Protein AF-0000000068339620 (afdb_homodimer)

Foldseek 3Di:
DFQFPVRADAFQAEEDDPPQPDLQSRQQVSLCQQQVDDDPLPRDDPVQWQDWDQDPVALWIKTKGKDKDWVVVVVVSQVSNCVHNCDVPTTPHDDDQFPDADPVRCPGNNVVLPGGHDDCRSVSVVSVVCVVVVVQVVPPCRVVVCVGMDMHIHMYIYNPPPPDDDDDPPPD/DFQFPVRADAFQAEEDDPPQPDLQSRQQVSLCQQQVDDDPLPRDDPVQWQDWDQDPVALWIKTKGKDWDFPVVLVVSQVSNCVHNCDVPGTPHDDDQFPDADPVRCPGNNVVLPGGHPDCRSVSVVSVVVVVVVVCVVPPPRVVVPVGIDMHIHIHTYGPPPPPDDDDPPPD

Nearest PDB structures (foldseek):
  5vy2-assembly1_B  TM=9.639E-01  e=1.580E-10  Homo sapiens
  3cou-assembly1_A  TM=9.623E-01  e=2.658E-10  Homo sapiens
  5w6z-assembly1_A  TM=9.323E-01  e=1.686E-10  Homo sapiens
  6b09-assembly1_A  TM=9.486E-01  e=8.028E-10  Homo sapiens
  3mgm-assembly1_B  TM=9.203E-01  e=6.190E-10  Homo sapiens

Secondary structure (DSSP, 8-state):
-EEETTSSEE-S--PPPTT-SSHHHHHHHHHHHHH----GGG---GGGEEEEEE-SSSSEEEEEEEEEEEHHHHHHHHHHHTTSTTBTTTEEEEEPPP-SB-TTSSTBHHHHTTS-B-TTHHHHHHHHHHHHHHHHHTSS-HHHHHHHEEEEEEEEEEE---SS-S------/-EEETTSSEE-S--PPPTT-SSHHHHHHHHHHHHH----GGG---GGGEEEEEE-SSSS-EEEEEEEEE-HHHHHHHHHHHTTSTTBTTTEEEEE----SB-TTSSTBHHHHTTS-B-TTHHHHHHHHHHHHHHHHHTSS-HHHHHHHSEEEEEEEEE----SS-S------

Sequence (344 aa):
MHLRFDGHFGFPGGVVDPEDETVVAALNREVAEEMGATRADVAFRDGDFVVVHQCTRSKYLLYFFAKRVTMDQFEYLEQTTLKAEEYGRETMGVVRVPIYTMEDGFRGLPAFLTNSFAGNAKLQLLSALLLEGESAVRKEDAKLALNKRGIAFAVAPFCHTYRNNANMRCTNMHLRFDGHFGFPGGVVDPEDETVVAALNREVAEEMGATRADVAFRDGDFVVVHQCTRSKYLLYFFAKRVTMDQFEYLEQTTLKAEEYGRETMGVVRVPIYTMEDGFRGLPAFLTNSFAGNAKLQLLSALLLEGESAVRKEDAKLALNKRGIAFAVAPFCHTYRNNANMRCTN

InterPro domains:
  IPR000086 NUDIX hydrolase domain [PS51462] (1-127)
  IPR015797 NUDIX hydrolase-like domain superfamily [SSF55811] (2-124)
  IPR054754 U8 snoRNA-decapping enzyme NudT16 [PF22327] (1-130)
  IPR054754 U8 snoRNA-decapping enzyme NudT16 [PTHR31699] (1-130)

Solvent-accessible surface area (backbone atoms only — not comparable to full-atom values): 18326 Å² total; per-residue (Å²): 80,25,34,30,43,47,29,23,33,31,51,48,46,42,67,58,49,93,84,42,89,42,72,53,53,28,31,46,50,32,35,29,41,45,24,40,49,80,57,73,92,75,52,72,52,82,86,23,59,72,51,73,42,74,38,84,90,41,72,29,34,35,37,32,34,47,41,85,36,48,46,69,54,40,51,49,42,57,57,28,20,75,68,12,81,28,38,78,57,56,31,21,25,48,39,57,79,45,89,47,65,42,92,84,70,36,39,7,30,62,35,35,67,56,36,40,52,41,87,62,34,59,60,50,50,52,52,53,49,48,58,45,42,60,59,28,69,70,45,88,68,35,81,62,44,54,79,59,35,32,73,52,61,39,27,27,36,29,58,47,72,68,78,73,85,90,76,77,70,77,80,126,77,25,35,30,44,47,29,22,32,32,48,49,46,40,66,54,49,92,85,42,88,41,73,55,54,28,33,45,51,31,36,28,42,48,24,40,48,80,56,74,91,74,52,74,51,81,85,24,60,73,52,73,42,75,40,84,91,39,76,27,36,34,40,32,35,49,43,85,37,50,47,69,56,39,50,48,42,57,57,29,18,75,68,12,81,29,38,78,56,55,31,22,26,49,38,57,78,42,87,47,64,42,92,85,70,36,38,8,31,62,35,36,69,57,36,40,53,41,88,60,34,59,59,50,49,51,52,53,49,49,58,44,42,60,58,26,69,70,43,87,70,37,82,63,42,56,79,60,38,31,69,52,58,38,28,24,38,27,46,44,68,65,78,74,84,88,78,76,69,77,78,125

Radius of gyration: 21.28 Å; Cα contacts (8 Å, |Δi|>4): 638; chains: 2; bounding box: 56×65×51 Å

Structure (mmCIF, N/CA/C/O backbone):
data_AF-0000000068339620-model_v1
#
loop_
_entity.id
_entity.type
_entity.pdbx_description
1 polymer 'U8 snoRNA-decapping enzyme'
#
loop_
_atom_site.group_PDB
_atom_site.id
_atom_site.type_symbol
_atom_site.label_atom_id
_atom_site.label_alt_id
_atom_site.label_comp_id
_atom_site.label_asym_id
_atom_site.label_entity_id
_atom_site.label_seq_id
_atom_site.pdbx_PDB_ins_code
_atom_site.Cartn_x
_atom_site.Cartn_y
_atom_site.Cartn_z
_atom_site.occupancy
_atom_site.B_iso_or_equiv
_atom_site.auth_seq_id
_atom_site.auth_comp_id
_atom_site.auth_asym_id
_atom_site.auth_atom_id
_atom_site.pdbx_PDB_model_num
ATOM 1 N N . MET A 1 1 ? -3.471 -6.719 -2.006 1 94.62 1 MET A N 1
ATOM 2 C CA . MET A 1 1 ? -2.58 -6.434 -3.127 1 94.62 1 MET A CA 1
ATOM 3 C C . MET A 1 1 ? -1.291 -5.777 -2.643 1 94.62 1 MET A C 1
ATOM 5 O O . MET A 1 1 ? -1.221 -5.297 -1.51 1 94.62 1 MET A O 1
ATOM 9 N N . HIS A 1 2 ? -0.333 -5.844 -3.578 1 95.88 2 HIS A N 1
ATOM 10 C CA . HIS A 1 2 ? 0.964 -5.234 -3.312 1 95.88 2 HIS A CA 1
ATOM 11 C C . HIS A 1 2 ? 1.238 -4.086 -4.281 1 95.88 2 HIS A C 1
ATOM 13 O O . HIS A 1 2 ? 0.796 -4.117 -5.43 1 95.88 2 HIS A O 1
ATOM 19 N N . LEU A 1 3 ? 1.877 -3.07 -3.777 1 97.19 3 LEU A N 1
ATOM 20 C CA . LEU A 1 3 ? 2.643 -2.227 -4.688 1 97.19 3 LEU A CA 1
ATOM 21 C C . LEU A 1 3 ? 3.963 -2.891 -5.062 1 97.19 3 LEU A C 1
ATOM 23 O O . LEU A 1 3 ? 4.73 -3.293 -4.188 1 97.19 3 LEU A O 1
ATOM 27 N N . ARG A 1 4 ? 4.211 -2.979 -6.348 1 96.38 4 ARG A N 1
ATOM 28 C CA . ARG A 1 4 ? 5.414 -3.639 -6.855 1 96.38 4 ARG A CA 1
ATOM 29 C C . ARG A 1 4 ? 6.562 -2.648 -6.996 1 96.38 4 ARG A C 1
ATOM 31 O O . ARG A 1 4 ? 6.34 -1.44 -7.113 1 96.38 4 ARG A O 1
ATOM 38 N N . PHE A 1 5 ? 7.703 -3.236 -7.156 1 94.62 5 PHE A N 1
ATOM 39 C CA . PHE A 1 5 ? 8.938 -2.475 -7.328 1 94.62 5 PHE A CA 1
ATOM 40 C C . PHE A 1 5 ? 8.859 -1.595 -8.57 1 94.62 5 PHE A C 1
ATOM 42 O O . PHE A 1 5 ? 9.562 -0.589 -8.672 1 94.62 5 PHE A O 1
ATOM 49 N N . ASP A 1 6 ? 8.016 -1.938 -9.461 1 95.44 6 ASP A N 1
ATOM 50 C CA . ASP A 1 6 ? 7.984 -1.216 -10.727 1 95.44 6 ASP A CA 1
ATOM 51 C C . ASP A 1 6 ? 6.941 -0.101 -10.695 1 95.44 6 ASP A C 1
ATOM 53 O O . ASP A 1 6 ? 6.66 0.523 -11.719 1 95.44 6 ASP A O 1
ATOM 57 N N . GLY A 1 7 ? 6.266 0.109 -9.594 1 97 7 GLY A N 1
ATOM 58 C CA . GLY A 1 7 ? 5.375 1.243 -9.406 1 97 7 GLY A CA 1
ATOM 59 C C . GLY A 1 7 ? 3.918 0.911 -9.672 1 97 7 GLY A C 1
ATOM 60 O O . GLY A 1 7 ? 3.051 1.783 -9.594 1 97 7 GLY A O 1
ATOM 61 N N . HIS A 1 8 ? 3.629 -0.391 -9.938 1 97.38 8 HIS A N 1
ATOM 62 C CA . HIS A 1 8 ? 2.275 -0.836 -10.258 1 97.38 8 HIS A CA 1
ATOM 63 C C . HIS A 1 8 ? 1.713 -1.722 -9.148 1 97.38 8 HIS A C 1
ATOM 65 O O . HIS A 1 8 ? 2.469 -2.371 -8.422 1 97.38 8 HIS A O 1
ATOM 71 N N . PHE A 1 9 ? 0.399 -1.727 -9.07 1 96.31 9 PHE A N 1
ATOM 72 C CA . PHE A 1 9 ? -0.244 -2.693 -8.188 1 96.31 9 PHE A CA 1
ATOM 73 C C . PHE A 1 9 ? -0.231 -4.086 -8.805 1 96.31 9 PHE A C 1
ATOM 75 O O . PHE A 1 9 ? -0.393 -4.23 -10.023 1 96.31 9 PHE A O 1
ATOM 82 N N . GLY A 1 10 ? -0.034 -5.004 -8.047 1 93.81 10 GLY A N 1
ATOM 83 C CA . GLY A 1 10 ? -0.106 -6.402 -8.445 1 93.81 10 GLY A CA 1
ATOM 84 C C . GLY A 1 10 ? -0.327 -7.344 -7.277 1 93.81 10 GLY A C 1
ATOM 85 O O . GLY A 1 10 ? -0.585 -6.902 -6.156 1 93.81 10 GLY A O 1
ATOM 86 N N . PHE A 1 11 ? -0.323 -8.602 -7.57 1 92.56 11 PHE A N 1
ATOM 87 C CA . PHE A 1 11 ? -0.452 -9.648 -6.559 1 92.56 11 PHE A CA 1
ATOM 88 C C . PHE A 1 11 ? 0.87 -10.383 -6.367 1 92.56 11 PHE A C 1
ATOM 90 O O . PHE A 1 11 ? 1.707 -10.406 -7.273 1 92.56 11 PHE A O 1
ATOM 97 N N . PRO A 1 12 ? 1.048 -10.875 -5.125 1 91.56 12 PRO A N 1
ATOM 98 C CA . PRO A 1 12 ? 2.232 -11.727 -4.977 1 91.56 12 PRO A CA 1
ATOM 99 C C . PRO A 1 12 ? 2.254 -12.883 -5.965 1 91.56 12 PRO A C 1
ATOM 101 O O . PRO A 1 12 ? 1.205 -13.461 -6.273 1 91.56 12 PRO A O 1
ATOM 104 N N . GLY A 1 13 ? 3.406 -13.117 -6.469 1 88 13 GLY A N 1
ATOM 105 C CA . GLY A 1 13 ? 3.537 -14.203 -7.434 1 88 13 GLY A CA 1
ATOM 106 C C . GLY A 1 13 ? 4.887 -14.227 -8.125 1 88 13 GLY A C 1
ATOM 107 O O . GLY A 1 13 ? 5.785 -13.461 -7.766 1 88 13 GLY A O 1
ATOM 108 N N . GLY A 1 14 ? 5.031 -15.141 -8.977 1 87.25 14 GLY A N 1
ATOM 109 C CA . GLY A 1 14 ? 6.27 -15.328 -9.711 1 87.25 14 GLY A CA 1
ATOM 110 C C . GLY A 1 14 ? 6.199 -16.453 -10.727 1 87.25 14 GLY A C 1
ATOM 111 O O . GLY A 1 14 ? 5.109 -16.828 -11.164 1 87.25 14 GLY A O 1
ATOM 112 N N . VAL A 1 15 ? 7.363 -16.859 -11.062 1 84.88 15 VAL A N 1
ATOM 113 C CA . VAL A 1 15 ? 7.453 -17.875 -12.109 1 84.88 15 VAL A CA 1
ATOM 114 C C . VAL A 1 15 ? 7.645 -19.25 -11.469 1 84.88 15 VAL A C 1
ATOM 116 O O . VAL A 1 15 ? 8.25 -19.375 -10.398 1 84.88 15 VAL A O 1
ATOM 119 N N . VAL A 1 16 ? 7.105 -20.234 -12.164 1 87.06 16 VAL A N 1
ATOM 120 C CA . VAL A 1 16 ? 7.34 -21.625 -11.742 1 87.06 16 VAL A CA 1
ATOM 121 C C . VAL A 1 16 ? 8.773 -22.031 -12.086 1 87.06 16 VAL A C 1
ATOM 123 O O . VAL A 1 16 ? 9.203 -21.906 -13.234 1 87.06 16 VAL A O 1
ATOM 126 N N . ASP A 1 17 ? 9.492 -22.438 -11.094 1 85.94 17 ASP A N 1
ATOM 127 C CA . ASP A 1 17 ? 10.852 -22.938 -11.312 1 85.94 17 ASP A CA 1
ATOM 128 C C . ASP A 1 17 ? 10.844 -24.422 -11.656 1 85.94 17 ASP A C 1
ATOM 130 O O . ASP A 1 17 ? 9.914 -25.141 -11.297 1 85.94 17 ASP A O 1
ATOM 134 N N . PRO A 1 18 ? 11.93 -24.844 -12.289 1 86.31 18 PRO A N 1
ATOM 135 C CA . PRO A 1 18 ? 12.008 -26.266 -12.648 1 86.31 18 PRO A CA 1
ATOM 136 C C . PRO A 1 18 ? 11.898 -27.188 -11.438 1 86.31 18 PRO A C 1
ATOM 138 O O . PRO A 1 18 ? 11.406 -28.312 -11.555 1 86.31 18 PRO A O 1
ATOM 141 N N . GLU A 1 19 ? 12.234 -26.719 -10.273 1 89.38 19 GLU A N 1
ATOM 142 C CA . GLU A 1 19 ? 12.25 -27.531 -9.062 1 89.38 19 GLU A CA 1
ATOM 143 C C . GLU A 1 19 ? 10.867 -27.594 -8.422 1 89.38 19 GLU A C 1
ATOM 145 O O . GLU A 1 19 ? 10.617 -28.438 -7.555 1 89.38 19 GLU A O 1
ATOM 150 N N . ASP A 1 20 ? 9.969 -26.719 -8.867 1 88.31 20 ASP A N 1
ATOM 151 C CA . ASP A 1 20 ? 8.617 -26.734 -8.312 1 88.31 20 ASP A CA 1
ATOM 152 C C . ASP A 1 20 ? 7.828 -27.938 -8.836 1 88.31 20 ASP A C 1
ATOM 154 O O . ASP A 1 20 ? 7.738 -28.156 -10.047 1 88.31 20 ASP A O 1
ATOM 158 N N . GLU A 1 21 ? 7.176 -28.688 -7.965 1 89.19 21 GLU A N 1
ATOM 159 C CA . GLU A 1 21 ? 6.453 -29.906 -8.344 1 89.19 21 GLU A CA 1
ATOM 160 C C . GLU A 1 21 ? 5.094 -29.562 -8.953 1 89.19 21 GLU A C 1
ATOM 162 O O . GLU A 1 21 ? 4.582 -30.312 -9.789 1 89.19 21 GLU A O 1
ATOM 167 N N . THR A 1 22 ? 4.504 -28.562 -8.422 1 88.44 22 THR A N 1
ATOM 168 C CA . THR A 1 22 ? 3.195 -28.125 -8.891 1 88.44 22 THR A CA 1
ATOM 169 C C . THR A 1 22 ? 3.121 -26.609 -8.945 1 88.44 22 THR A C 1
ATOM 171 O O . THR A 1 22 ? 3.982 -25.922 -8.398 1 88.44 22 THR A O 1
ATOM 174 N N . VAL A 1 23 ? 2.113 -26.094 -9.602 1 87.56 23 VAL A N 1
ATOM 175 C CA . VAL A 1 23 ? 1.864 -24.656 -9.664 1 87.56 23 VAL A CA 1
ATOM 176 C C . VAL A 1 23 ? 1.6 -24.125 -8.258 1 87.56 23 VAL A C 1
ATOM 178 O O . VAL A 1 23 ? 2.092 -23.047 -7.895 1 87.56 23 VAL A O 1
ATOM 181 N N . VAL A 1 24 ? 0.917 -24.938 -7.477 1 90.75 24 VAL A N 1
ATOM 182 C CA . VAL A 1 24 ? 0.576 -24.531 -6.117 1 90.75 24 VAL A CA 1
ATOM 183 C C . VAL A 1 24 ? 1.837 -24.484 -5.258 1 90.75 24 VAL A C 1
ATOM 185 O O . VAL A 1 24 ? 1.993 -23.594 -4.418 1 90.75 24 VAL A O 1
ATOM 188 N N . ALA A 1 25 ? 2.699 -25.438 -5.453 1 91 25 ALA A N 1
ATOM 189 C CA . ALA A 1 25 ? 3.971 -25.422 -4.734 1 91 25 ALA A CA 1
ATOM 190 C C . ALA A 1 25 ? 4.777 -24.172 -5.062 1 91 25 ALA A C 1
ATOM 192 O O . ALA A 1 25 ? 5.359 -23.547 -4.172 1 91 25 ALA A O 1
ATOM 193 N N . ALA A 1 26 ? 4.836 -23.812 -6.336 1 89.56 26 ALA A N 1
ATOM 194 C CA . ALA A 1 26 ? 5.52 -22.594 -6.766 1 89.56 26 ALA A CA 1
ATOM 195 C C . ALA A 1 26 ? 4.891 -21.359 -6.129 1 89.56 26 ALA A C 1
ATOM 197 O O . ALA A 1 26 ? 5.598 -20.469 -5.66 1 89.56 26 ALA A O 1
ATOM 198 N N . LEU A 1 27 ? 3.59 -21.375 -6.125 1 91.44 27 LEU A N 1
ATOM 199 C CA . LEU A 1 27 ? 2.85 -20.266 -5.539 1 91.44 27 LEU A CA 1
ATOM 200 C C . LEU A 1 27 ? 3.193 -20.094 -4.062 1 91.44 27 LEU A C 1
ATOM 202 O O . LEU A 1 27 ? 3.48 -18.984 -3.609 1 91.44 27 LEU A O 1
ATOM 206 N N . ASN A 1 28 ? 3.166 -21.172 -3.354 1 93.06 28 ASN A N 1
ATOM 207 C CA . ASN A 1 28 ? 3.445 -21.094 -1.924 1 93.06 28 ASN A CA 1
ATOM 208 C C . ASN A 1 28 ? 4.891 -20.688 -1.653 1 93.06 28 ASN A C 1
ATOM 210 O O . ASN A 1 28 ? 5.172 -20 -0.667 1 93.06 28 ASN A O 1
ATOM 214 N N . ARG A 1 29 ? 5.809 -21.109 -2.52 1 91.88 29 ARG A N 1
ATOM 215 C CA . ARG A 1 29 ? 7.184 -20.625 -2.416 1 91.88 29 ARG A CA 1
ATOM 216 C C . ARG A 1 29 ? 7.258 -19.125 -2.584 1 91.88 29 ARG A C 1
ATOM 218 O O . ARG A 1 29 ? 7.883 -18.422 -1.776 1 91.88 29 ARG A O 1
ATOM 225 N N . GLU A 1 30 ? 6.609 -18.609 -3.678 1 91.19 30 GLU A N 1
ATOM 226 C CA . GLU A 1 30 ? 6.598 -17.172 -3.947 1 91.19 30 GLU A CA 1
ATOM 227 C C . GLU A 1 30 ? 5.938 -16.406 -2.807 1 91.19 30 GLU A C 1
ATOM 229 O O . GLU A 1 30 ? 6.379 -15.305 -2.451 1 91.19 30 GLU A O 1
ATOM 234 N N . VAL A 1 31 ? 4.844 -16.922 -2.266 1 92 31 VAL A N 1
ATOM 235 C CA . VAL A 1 31 ? 4.129 -16.281 -1.166 1 92 31 VAL A CA 1
ATOM 236 C C . VAL A 1 31 ? 5.02 -16.25 0.075 1 92 31 VAL A C 1
ATOM 238 O O . VAL A 1 31 ? 5.047 -15.25 0.798 1 92 31 VAL A O 1
ATOM 241 N N . ALA A 1 32 ? 5.754 -17.281 0.306 1 93.31 32 ALA A N 1
ATOM 242 C CA . ALA A 1 32 ? 6.699 -17.297 1.419 1 93.31 32 ALA A CA 1
ATOM 243 C C . ALA A 1 32 ? 7.777 -16.234 1.231 1 93.31 32 ALA A C 1
ATOM 245 O O . ALA A 1 32 ? 8.164 -15.547 2.186 1 93.31 32 ALA A O 1
ATOM 246 N N . GLU A 1 33 ? 8.242 -16.047 0.034 1 92.25 33 GLU A N 1
ATOM 247 C CA . GLU A 1 33 ? 9.312 -15.094 -0.257 1 92.25 33 GLU A CA 1
ATOM 248 C C . GLU A 1 33 ? 8.805 -13.656 -0.181 1 92.25 33 GLU A C 1
ATOM 250 O O . GLU A 1 33 ? 9.469 -12.789 0.391 1 92.25 33 GLU A O 1
ATOM 255 N N . GLU A 1 34 ? 7.605 -13.43 -0.759 1 92.88 34 GLU A N 1
ATOM 256 C CA . GLU A 1 34 ? 7.125 -12.062 -0.943 1 92.88 34 GLU A CA 1
ATOM 257 C C . GLU A 1 34 ? 6.238 -11.625 0.219 1 92.88 34 GLU A C 1
ATOM 259 O O . GLU A 1 34 ? 6.09 -10.43 0.483 1 92.88 34 GLU A O 1
ATOM 264 N N . MET A 1 35 ? 5.633 -12.594 0.957 1 93.38 35 MET A N 1
ATOM 265 C CA . MET A 1 35 ? 4.719 -12.234 2.037 1 93.38 35 MET A CA 1
ATOM 266 C C . MET A 1 35 ? 5.211 -12.781 3.371 1 93.38 35 MET A C 1
ATOM 268 O O . MET A 1 35 ? 4.617 -12.508 4.418 1 93.38 35 MET A O 1
ATOM 272 N N . GLY A 1 36 ? 6.207 -13.547 3.309 1 92.62 36 GLY A N 1
ATOM 273 C CA . GLY A 1 36 ? 6.766 -14.094 4.535 1 92.62 36 GLY A CA 1
ATOM 274 C C . GLY A 1 36 ? 5.859 -15.102 5.203 1 92.62 36 GLY A C 1
ATOM 275 O O . GLY A 1 36 ? 6.047 -15.438 6.375 1 92.62 36 GLY A O 1
ATOM 276 N N . ALA A 1 37 ? 4.867 -15.508 4.547 1 88.62 37 ALA A N 1
ATOM 277 C CA . ALA A 1 37 ? 3.9 -16.438 5.141 1 88.62 37 ALA A CA 1
ATOM 278 C C . ALA A 1 37 ? 4.391 -17.875 5.051 1 88.62 37 ALA A C 1
ATOM 280 O O . ALA A 1 37 ? 4.699 -18.359 3.963 1 88.62 37 ALA A O 1
ATOM 281 N N . THR A 1 38 ? 4.352 -18.547 6.238 1 86.88 38 THR A N 1
ATOM 282 C CA . THR A 1 38 ? 4.828 -19.922 6.27 1 86.88 38 THR A CA 1
ATOM 283 C C . THR A 1 38 ? 3.82 -20.828 6.965 1 86.88 38 THR A C 1
ATOM 285 O O . THR A 1 38 ? 4.012 -22.047 7.027 1 86.88 38 THR A O 1
ATOM 288 N N . ARG A 1 39 ? 2.721 -20.25 7.387 1 92 39 ARG A N 1
ATOM 289 C CA . ARG A 1 39 ? 1.729 -21.062 8.086 1 92 39 ARG A CA 1
ATOM 290 C C . ARG A 1 39 ? 0.928 -21.922 7.105 1 92 39 ARG A C 1
ATOM 292 O O . ARG A 1 39 ? 0.577 -21.453 6.02 1 92 39 ARG A O 1
ATOM 299 N N . ALA A 1 40 ? 0.503 -23.062 7.602 1 93.12 40 ALA A N 1
ATOM 300 C CA . ALA A 1 40 ? -0.255 -23.984 6.77 1 93.12 40 ALA A CA 1
ATOM 301 C C . ALA A 1 40 ? -1.682 -23.5 6.551 1 93.12 40 ALA A C 1
ATOM 303 O O . ALA A 1 40 ? -2.289 -23.766 5.516 1 93.12 40 ALA A O 1
ATOM 304 N N . ASP A 1 41 ? -2.223 -22.781 7.469 1 92.62 41 ASP A N 1
ATOM 305 C CA . ASP A 1 41 ? -3.633 -22.422 7.41 1 92.62 41 ASP A CA 1
ATOM 306 C C . ASP A 1 41 ? -3.861 -21.281 6.41 1 92.62 41 ASP A C 1
ATOM 308 O O . ASP A 1 41 ? -5.004 -20.938 6.102 1 92.62 41 ASP A O 1
ATOM 312 N N . VAL A 1 42 ? -2.779 -20.75 5.887 1 92.81 42 VAL A N 1
ATOM 313 C CA . VAL A 1 42 ? -2.941 -19.719 4.867 1 92.81 42 VAL A CA 1
ATOM 314 C C . VAL A 1 42 ? -2.348 -20.203 3.545 1 92.81 42 VAL A C 1
ATOM 316 O O . VAL A 1 42 ? -2.342 -19.469 2.555 1 92.81 42 VAL A O 1
ATOM 319 N N . ALA A 1 43 ? -1.827 -21.422 3.572 1 93.81 43 ALA A N 1
ATOM 320 C CA . ALA A 1 43 ? -1.229 -21.969 2.357 1 93.81 43 ALA A CA 1
ATOM 321 C C . ALA A 1 43 ? -2.285 -22.203 1.28 1 93.81 43 ALA A C 1
ATOM 323 O O . ALA A 1 43 ? -3.396 -22.641 1.576 1 93.81 43 ALA A O 1
ATOM 324 N N . PHE A 1 44 ? -1.916 -21.859 0.083 1 92.62 44 PHE A N 1
ATOM 325 C CA . PHE A 1 44 ? -2.818 -22.078 -1.042 1 92.62 44 PHE A CA 1
ATOM 326 C C . PHE A 1 44 ? -2.922 -23.562 -1.377 1 92.62 44 PHE A C 1
ATOM 328 O O . PHE A 1 44 ? -1.992 -24.328 -1.115 1 92.62 44 PHE A O 1
ATOM 335 N N . ARG A 1 45 ? -4.059 -23.922 -1.896 1 92.94 45 ARG A N 1
ATOM 336 C CA . ARG A 1 45 ? -4.367 -25.266 -2.367 1 92.94 45 ARG A CA 1
ATOM 337 C C . ARG A 1 45 ? -4.961 -25.234 -3.77 1 92.94 45 ARG A C 1
ATOM 339 O O . ARG A 1 45 ? -5.285 -24.156 -4.289 1 92.94 45 ARG A O 1
ATOM 346 N N . ASP A 1 46 ? -5.129 -26.422 -4.379 1 89.88 46 ASP A N 1
ATOM 347 C CA . ASP A 1 46 ? -5.66 -26.5 -5.734 1 89.88 46 ASP A CA 1
ATOM 348 C C . ASP A 1 46 ? -7.059 -25.891 -5.82 1 89.88 46 ASP A C 1
ATOM 350 O O . ASP A 1 46 ? -7.422 -25.297 -6.836 1 89.88 46 ASP A O 1
ATOM 354 N N . GLY A 1 47 ? -7.758 -25.984 -4.781 1 89.06 47 GLY A N 1
ATOM 355 C CA . GLY A 1 47 ? -9.125 -25.469 -4.75 1 89.06 47 GLY A CA 1
ATOM 356 C C . GLY A 1 47 ? -9.195 -23.953 -4.754 1 89.06 47 GLY A C 1
ATOM 357 O O . GLY A 1 47 ? -10.266 -23.391 -4.984 1 89.06 47 GL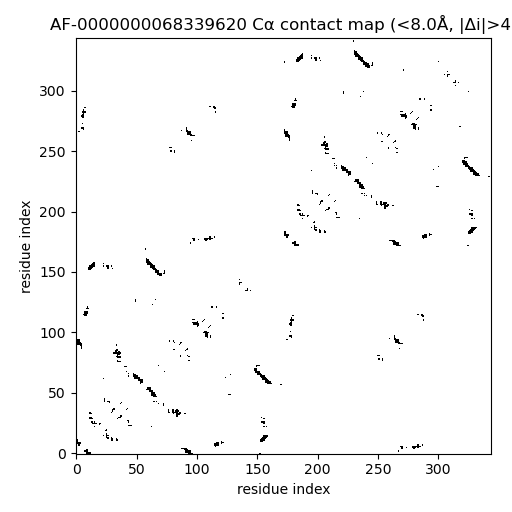Y A O 1
ATOM 358 N N . ASP A 1 48 ? -8.062 -23.359 -4.613 1 88.5 48 ASP A N 1
ATOM 359 C CA . ASP A 1 48 ? -8.039 -21.891 -4.574 1 88.5 48 ASP A CA 1
ATOM 360 C C . ASP A 1 48 ? -7.832 -21.312 -5.969 1 88.5 48 ASP A C 1
ATOM 362 O O . ASP A 1 48 ? -7.727 -20.094 -6.125 1 88.5 48 ASP A O 1
ATOM 366 N N . PHE A 1 49 ? -7.785 -22.125 -6.98 1 87.81 49 PHE A N 1
ATOM 367 C CA . PHE A 1 49 ? -7.598 -21.688 -8.359 1 87.81 49 PHE A CA 1
ATOM 368 C C . PHE A 1 49 ? -8.797 -20.875 -8.844 1 87.81 49 PHE A C 1
ATOM 370 O O . PHE A 1 49 ? -9.945 -21.234 -8.578 1 87.81 49 PHE A O 1
ATOM 377 N N . VAL A 1 50 ? -8.508 -19.766 -9.508 1 85.56 50 VAL A N 1
ATOM 378 C CA . VAL A 1 50 ? -9.578 -18.906 -9.992 1 85.56 50 VAL A CA 1
ATOM 379 C C . VAL A 1 50 ? -9.609 -18.922 -11.523 1 85.56 50 VAL A C 1
ATOM 381 O O . VAL A 1 50 ? -10.594 -19.359 -12.125 1 85.56 50 VAL A O 1
ATOM 384 N N . VAL A 1 51 ? -8.516 -18.469 -12.117 1 83.19 51 VAL A N 1
ATOM 385 C CA . VAL A 1 51 ? -8.516 -18.344 -13.57 1 83.19 51 VAL A CA 1
ATOM 386 C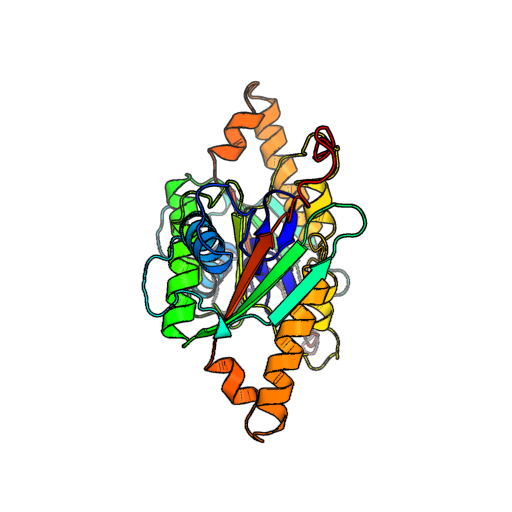 C . VAL A 1 51 ? -7.082 -18.422 -14.094 1 83.19 51 VAL A C 1
ATOM 388 O O . VAL A 1 51 ? -6.133 -18.125 -13.367 1 83.19 51 VAL A O 1
ATOM 391 N N . VAL A 1 52 ? -6.93 -18.906 -15.312 1 82.94 52 VAL A N 1
ATOM 392 C CA . VAL A 1 52 ? -5.652 -18.906 -16.016 1 82.94 52 VAL A CA 1
ATOM 393 C C . VAL A 1 52 ? -5.75 -18.062 -17.281 1 82.94 52 VAL A C 1
ATOM 395 O O . VAL A 1 52 ? -6.762 -18.094 -17.984 1 82.94 52 VAL A O 1
ATOM 398 N N . HIS A 1 53 ? -4.809 -17.141 -17.344 1 76.12 53 HIS A N 1
ATOM 399 C CA . HIS A 1 53 ? -4.738 -16.312 -18.531 1 76.12 53 HIS A CA 1
ATOM 400 C C . HIS A 1 53 ? -3.51 -16.656 -19.375 1 76.12 53 HIS A C 1
ATOM 402 O O . HIS A 1 53 ? -2.43 -16.891 -18.828 1 76.12 53 HIS A O 1
ATOM 408 N N . GLN A 1 54 ? -3.791 -16.703 -20.641 1 73.56 54 GLN A N 1
ATOM 409 C CA . GLN A 1 54 ? -2.656 -16.859 -21.547 1 73.56 54 GLN A CA 1
ATOM 410 C C . GLN A 1 54 ? -2.145 -15.5 -22.016 1 73.56 54 GLN A C 1
ATOM 412 O O . GLN A 1 54 ? -2.932 -14.648 -22.438 1 73.56 54 GLN A O 1
ATOM 417 N N . CYS A 1 55 ? -0.904 -15.242 -21.672 1 63.94 55 CYS A N 1
ATOM 418 C CA . CYS A 1 55 ? -0.297 -14.039 -22.234 1 63.94 55 CYS A CA 1
ATOM 419 C C . CYS A 1 55 ? 0.09 -14.25 -23.688 1 63.94 55 CYS A C 1
ATOM 421 O O . CYS A 1 55 ? 0.887 -15.141 -24 1 63.94 55 CYS A O 1
ATOM 423 N N . THR A 1 56 ? -0.603 -13.477 -24.5 1 61.34 56 THR A N 1
ATOM 424 C CA . THR A 1 56 ? -0.371 -13.656 -25.922 1 61.34 56 THR A CA 1
ATOM 425 C C . THR A 1 56 ? 1.05 -13.242 -26.297 1 61.34 56 THR A C 1
ATOM 427 O O . THR A 1 56 ? 1.629 -13.773 -27.25 1 61.34 56 THR A O 1
ATOM 430 N N . ARG A 1 57 ? 1.405 -12.336 -25.594 1 60 57 ARG A N 1
ATOM 431 C CA . ARG A 1 57 ? 2.709 -11.797 -25.969 1 60 57 ARG A CA 1
ATOM 432 C C . ARG A 1 57 ? 3.838 -12.664 -25.422 1 60 57 ARG A C 1
ATOM 434 O O . ARG A 1 57 ? 4.949 -12.648 -25.953 1 60 57 ARG A O 1
ATOM 441 N N . SER A 1 58 ? 3.348 -13.305 -24.484 1 60.06 58 SER A N 1
ATOM 442 C CA . SER A 1 58 ? 4.359 -14.164 -23.891 1 60.06 58 SER A CA 1
ATOM 443 C C . SER A 1 58 ? 3.914 -15.625 -23.891 1 60.06 58 SER A C 1
ATOM 445 O O . SER A 1 58 ? 2.756 -15.922 -24.188 1 60.06 58 SER A O 1
ATOM 447 N N . LYS A 1 59 ? 4.852 -16.562 -23.875 1 67.12 59 LYS A N 1
ATOM 448 C CA . LYS A 1 59 ? 4.566 -18 -23.812 1 67.12 59 LYS A CA 1
ATOM 449 C C . LYS A 1 59 ? 4.219 -18.422 -22.391 1 67.12 59 LYS A C 1
ATOM 451 O O . LYS A 1 59 ? 4.27 -19.609 -22.062 1 67.12 59 LYS A O 1
ATOM 456 N N . TYR A 1 60 ? 3.721 -17.406 -21.562 1 73.19 60 TYR A N 1
ATOM 457 C CA . TYR A 1 60 ? 3.441 -17.75 -20.172 1 73.19 60 TYR A CA 1
ATOM 458 C C . TYR A 1 60 ? 1.943 -17.906 -19.938 1 73.19 60 TYR A C 1
ATOM 460 O O . TYR A 1 60 ? 1.136 -17.203 -20.562 1 73.19 60 TYR A O 1
ATOM 468 N N . LEU A 1 61 ? 1.669 -18.938 -19.141 1 80.5 61 LEU A N 1
ATOM 469 C CA . LEU A 1 61 ? 0.346 -19.016 -18.531 1 80.5 61 LEU A CA 1
ATOM 470 C C . LEU A 1 61 ? 0.349 -18.359 -17.141 1 80.5 61 LEU A C 1
ATOM 472 O O . LEU A 1 61 ? 1.255 -18.609 -16.344 1 80.5 61 LEU A O 1
ATOM 476 N N . LEU A 1 62 ? -0.567 -17.516 -16.969 1 82.44 62 LEU A N 1
ATOM 477 C CA . LEU A 1 62 ? -0.675 -16.828 -15.695 1 82.44 62 LEU A CA 1
ATOM 478 C C . LEU A 1 62 ? -1.809 -17.406 -14.852 1 82.44 62 LEU A C 1
ATOM 480 O O . LEU A 1 62 ? -2.982 -17.125 -15.109 1 82.44 62 LEU A O 1
ATOM 484 N N . TYR A 1 63 ? -1.411 -18.234 -13.844 1 86.31 63 TYR A N 1
ATOM 485 C CA . TYR A 1 63 ? -2.4 -18.812 -12.945 1 86.31 63 TYR A CA 1
ATOM 486 C C . TYR A 1 63 ? -2.729 -17.875 -11.797 1 86.31 63 TYR A C 1
ATOM 488 O O . TYR A 1 63 ? -1.828 -17.375 -11.117 1 86.31 63 TYR A O 1
ATOM 496 N N . PHE A 1 64 ? -3.938 -17.641 -11.648 1 88.88 64 PHE A N 1
ATOM 497 C CA . PHE A 1 64 ? -4.391 -16.75 -10.586 1 88.88 64 PHE A CA 1
ATOM 498 C C . PHE A 1 64 ? -5.184 -17.516 -9.539 1 88.88 64 PHE A C 1
ATOM 500 O O . PHE A 1 64 ? -6.113 -18.25 -9.875 1 88.88 64 PHE A O 1
ATOM 507 N N . PHE A 1 65 ? -4.762 -17.406 -8.281 1 88.94 65 PHE A N 1
ATOM 508 C CA . PHE A 1 65 ? -5.402 -18.078 -7.152 1 88.94 65 PHE A CA 1
ATOM 509 C C . PHE A 1 65 ? -5.949 -17.062 -6.16 1 88.94 65 PHE A C 1
ATOM 511 O O . PHE A 1 65 ? -5.383 -15.969 -6.004 1 88.94 65 PHE A O 1
ATOM 518 N N . ALA A 1 66 ? -7.035 -17.391 -5.555 1 88.25 66 ALA A N 1
ATOM 519 C CA . ALA A 1 66 ? -7.641 -16.578 -4.492 1 88.25 66 ALA A CA 1
ATOM 520 C C . ALA A 1 66 ? -8.078 -17.469 -3.326 1 88.25 66 ALA A C 1
ATOM 522 O O . ALA A 1 66 ? -8.648 -18.531 -3.527 1 88.25 66 ALA A O 1
ATOM 523 N N . LYS A 1 67 ? -7.727 -17.031 -2.168 1 88.25 67 LYS A N 1
ATOM 524 C CA . LYS A 1 67 ? -8.062 -17.812 -0.982 1 88.25 67 LYS A CA 1
ATOM 525 C C . LYS A 1 67 ? -8.836 -16.969 0.031 1 88.25 67 LYS A C 1
ATOM 527 O O . LYS A 1 67 ? -8.43 -15.844 0.34 1 88.25 67 LYS A O 1
ATOM 532 N N . ARG A 1 68 ? -9.891 -17.547 0.5 1 86.44 68 ARG A N 1
ATOM 533 C CA . ARG A 1 68 ? -10.609 -16.938 1.615 1 86.44 68 ARG A CA 1
ATOM 534 C C . ARG A 1 68 ? -9.891 -17.203 2.936 1 86.44 68 ARG A C 1
ATOM 536 O O . ARG A 1 68 ? -9.484 -18.328 3.213 1 86.44 68 ARG A O 1
ATOM 543 N N . VAL A 1 69 ? -9.703 -16.094 3.607 1 87.75 69 VAL A N 1
ATOM 544 C CA . VAL A 1 69 ? -9.031 -16.219 4.898 1 87.75 69 VAL A CA 1
ATOM 545 C C . VAL A 1 69 ? -9.797 -15.43 5.957 1 87.75 69 VAL A C 1
ATOM 547 O O . VAL A 1 69 ? -10.602 -14.555 5.629 1 87.75 69 VAL A O 1
ATOM 550 N N . THR A 1 70 ? -9.609 -15.828 7.242 1 88.69 70 THR A N 1
ATOM 551 C CA . THR A 1 70 ? -10.164 -15.031 8.328 1 88.69 70 THR A CA 1
ATOM 552 C C . THR A 1 70 ? -9.438 -13.695 8.453 1 88.69 70 THR A C 1
ATOM 554 O O . THR A 1 70 ? -8.352 -13.523 7.895 1 88.69 70 THR A O 1
ATOM 557 N N . MET A 1 71 ? -10.008 -12.797 9.188 1 88.06 71 MET A N 1
ATOM 558 C CA . MET A 1 71 ? -9.367 -11.5 9.375 1 88.06 71 MET A CA 1
ATOM 559 C C . MET A 1 71 ? -8.047 -11.648 10.117 1 88.06 71 MET A C 1
ATOM 561 O O . MET A 1 71 ? -7.078 -10.938 9.836 1 88.06 71 MET A O 1
ATOM 565 N N . ASP A 1 72 ? -8.039 -12.57 11.008 1 90.81 72 ASP A N 1
ATOM 566 C CA . ASP A 1 72 ? -6.801 -12.844 11.727 1 90.81 72 ASP A CA 1
ATOM 567 C C . ASP A 1 72 ? -5.703 -13.32 10.781 1 90.81 72 ASP A C 1
ATOM 569 O O . ASP A 1 72 ? -4.551 -12.898 10.891 1 90.81 72 ASP A O 1
ATOM 573 N N . GLN A 1 73 ? -6.066 -14.219 9.891 1 90.25 73 GLN A N 1
ATOM 574 C CA . GLN A 1 73 ? -5.121 -14.719 8.898 1 90.25 73 GLN A CA 1
ATOM 575 C C . GLN A 1 73 ? -4.691 -13.609 7.945 1 90.25 73 GLN A C 1
ATOM 577 O O . GLN A 1 73 ? -3.523 -13.531 7.555 1 90.25 73 GLN A O 1
ATOM 582 N N . PHE A 1 74 ? -5.672 -12.781 7.645 1 91.19 74 PHE A N 1
ATOM 583 C CA . PHE A 1 74 ? -5.398 -11.664 6.754 1 91.19 74 PHE A CA 1
ATOM 584 C C . PHE A 1 74 ? -4.395 -10.703 7.387 1 91.19 74 PHE A C 1
ATOM 586 O O . PHE A 1 74 ? -3.436 -10.281 6.734 1 91.19 74 PHE A O 1
ATOM 593 N N . GLU A 1 75 ? -4.586 -10.391 8.602 1 92.19 75 GLU A N 1
ATOM 594 C CA . GLU A 1 75 ? -3.684 -9.508 9.336 1 92.19 75 GLU A CA 1
ATOM 595 C C . GLU A 1 75 ? -2.303 -10.133 9.492 1 92.19 75 GLU A C 1
ATOM 597 O O . GLU A 1 75 ? -1.286 -9.438 9.414 1 92.19 75 GLU A O 1
ATOM 602 N N . TYR A 1 76 ? -2.338 -11.391 9.703 1 94.19 76 TYR A N 1
ATOM 603 C CA . TYR A 1 76 ? -1.08 -12.125 9.758 1 94.19 76 TYR A CA 1
ATOM 604 C C . TYR A 1 76 ? -0.295 -11.953 8.461 1 94.19 76 TYR A C 1
ATOM 606 O O . TYR A 1 76 ? 0.905 -11.672 8.492 1 94.19 76 TYR A O 1
ATOM 614 N N . LEU A 1 77 ? -0.931 -12.086 7.355 1 93.38 77 LEU A N 1
ATOM 615 C CA . LEU A 1 77 ? -0.28 -11.977 6.055 1 93.38 77 LEU A CA 1
ATOM 616 C C . LEU A 1 77 ? 0.246 -10.562 5.824 1 93.38 77 LEU A C 1
ATOM 618 O O . LEU A 1 77 ? 1.335 -10.383 5.273 1 93.38 77 LEU A O 1
ATOM 622 N N . GLU A 1 78 ? -0.51 -9.578 6.215 1 94.25 78 GLU A N 1
ATOM 623 C CA . GLU A 1 78 ? -0.064 -8.195 6.082 1 94.25 78 GLU A CA 1
ATOM 624 C C . GLU A 1 78 ? 1.195 -7.938 6.906 1 94.25 78 GLU A C 1
ATOM 626 O O . GLU A 1 78 ? 2.156 -7.348 6.41 1 94.25 78 GLU A O 1
ATOM 631 N N . GLN A 1 79 ? 1.161 -8.453 8.125 1 95 79 GLN A N 1
ATOM 632 C CA . GLN A 1 79 ? 2.279 -8.211 9.039 1 95 79 GLN A CA 1
ATOM 633 C C . GLN A 1 79 ? 3.537 -8.938 8.562 1 95 79 GLN A C 1
ATOM 635 O O . GLN A 1 79 ? 4.633 -8.375 8.594 1 95 79 GLN A O 1
ATOM 640 N N . THR A 1 80 ? 3.373 -10.117 8.156 1 96.12 80 THR A N 1
ATOM 641 C CA . THR A 1 80 ? 4.539 -10.891 7.738 1 96.12 80 THR A CA 1
ATOM 642 C C . THR A 1 80 ? 5.105 -10.344 6.43 1 96.12 80 THR A C 1
ATOM 644 O O . THR A 1 80 ? 6.305 -10.453 6.176 1 96.12 80 THR A O 1
ATOM 647 N N . THR A 1 81 ? 4.277 -9.75 5.602 1 95.44 81 THR A N 1
ATOM 648 C CA . THR A 1 81 ? 4.762 -9.164 4.359 1 95.44 81 THR A CA 1
ATOM 649 C C . THR A 1 81 ? 5.809 -8.094 4.641 1 95.44 81 THR A C 1
ATOM 651 O O . THR A 1 81 ? 6.828 -8.016 3.951 1 95.44 81 THR A O 1
ATOM 654 N N . LEU A 1 82 ? 5.602 -7.309 5.688 1 95.38 82 LEU A N 1
ATOM 655 C CA . LEU A 1 82 ? 6.523 -6.227 6.012 1 95.38 82 LEU A CA 1
ATOM 656 C C . LEU A 1 82 ? 7.867 -6.781 6.477 1 95.38 82 LEU A C 1
ATOM 658 O O . LEU A 1 82 ? 8.859 -6.051 6.52 1 95.38 82 LEU A O 1
ATOM 662 N N . LYS A 1 83 ? 7.859 -8.023 6.805 1 94.94 83 LYS A N 1
ATOM 663 C CA . LYS A 1 83 ? 9.078 -8.648 7.309 1 94.94 83 LYS A CA 1
ATOM 664 C C . LYS A 1 83 ? 9.664 -9.617 6.281 1 94.94 83 LYS A C 1
ATOM 666 O O . LYS A 1 83 ? 10.68 -10.258 6.543 1 94.94 83 LYS A O 1
ATOM 671 N N . ALA A 1 84 ? 8.984 -9.773 5.203 1 95.81 84 ALA A N 1
ATOM 672 C CA . ALA A 1 84 ? 9.398 -10.727 4.18 1 95.81 84 ALA A CA 1
ATOM 673 C C . ALA A 1 84 ? 10.734 -10.32 3.561 1 95.81 84 ALA A C 1
ATOM 675 O O . ALA A 1 84 ? 11.07 -9.141 3.521 1 95.81 84 ALA A O 1
ATOM 676 N N . GLU A 1 85 ? 11.414 -11.258 3.035 1 92.62 85 GLU A N 1
ATOM 677 C CA . GLU A 1 85 ? 12.727 -11.055 2.428 1 92.62 85 GLU A CA 1
ATOM 678 C C . GLU A 1 85 ? 12.641 -10.094 1.245 1 92.62 85 GLU A C 1
ATOM 680 O O . GLU A 1 85 ? 13.547 -9.281 1.037 1 92.62 85 GLU A O 1
ATOM 685 N N . GLU A 1 86 ? 11.609 -10.117 0.569 1 93.19 86 GLU A N 1
ATOM 686 C CA . GLU A 1 86 ? 11.508 -9.367 -0.678 1 93.19 86 GLU A CA 1
ATOM 687 C C . GLU A 1 86 ? 10.852 -8.008 -0.449 1 93.19 86 GLU A C 1
ATOM 689 O O . GLU A 1 86 ? 10.688 -7.223 -1.388 1 93.19 86 GLU A O 1
ATOM 694 N N . TYR A 1 87 ? 10.453 -7.754 0.784 1 94.88 87 TYR A N 1
ATOM 695 C CA . TYR A 1 87 ? 9.883 -6.441 1.064 1 94.88 87 TYR A CA 1
ATOM 696 C C . TYR A 1 87 ? 10.938 -5.348 0.928 1 94.88 87 TYR A C 1
ATOM 698 O O . TYR A 1 87 ? 12.055 -5.488 1.434 1 94.88 87 TYR A O 1
ATOM 706 N N . GLY A 1 88 ? 10.578 -4.309 0.233 1 92.25 88 GLY A N 1
ATOM 707 C CA . GLY A 1 88 ? 11.523 -3.25 -0.065 1 92.25 88 GLY A CA 1
ATOM 708 C C . GLY A 1 88 ? 12.328 -3.506 -1.325 1 92.25 88 GLY A C 1
ATOM 709 O O . GLY A 1 88 ? 13.117 -2.656 -1.751 1 92.25 88 GLY A O 1
ATOM 710 N N . ARG A 1 89 ? 12.125 -4.695 -1.905 1 92.81 89 ARG A N 1
ATOM 711 C CA . ARG A 1 89 ? 12.789 -5.047 -3.158 1 92.81 89 ARG A CA 1
ATOM 712 C C . ARG A 1 89 ? 11.766 -5.297 -4.266 1 92.81 89 ARG A C 1
ATOM 714 O O . ARG A 1 89 ? 11.523 -4.422 -5.094 1 92.81 89 ARG A O 1
ATOM 721 N N . GLU A 1 90 ? 11.039 -6.379 -4.168 1 92.31 90 GLU A N 1
ATOM 722 C CA . GLU A 1 90 ? 10.016 -6.699 -5.152 1 92.31 90 GLU A CA 1
ATOM 723 C C . GLU A 1 90 ? 8.648 -6.172 -4.723 1 92.31 90 GLU A C 1
ATOM 725 O O . GLU A 1 90 ? 7.812 -5.836 -5.562 1 92.31 90 GLU A O 1
ATOM 730 N N . THR A 1 91 ? 8.484 -6.234 -3.469 1 94.25 91 THR A N 1
ATOM 731 C CA . THR A 1 91 ? 7.254 -5.727 -2.867 1 94.25 91 THR A CA 1
ATOM 732 C C . THR A 1 91 ? 7.512 -4.414 -2.139 1 94.25 91 THR A C 1
ATOM 734 O O . THR A 1 91 ? 8.352 -4.352 -1.237 1 94.25 91 THR A O 1
ATOM 737 N N . MET A 1 92 ? 6.75 -3.414 -2.527 1 95.69 92 MET A N 1
ATOM 738 C CA . MET A 1 92 ? 6.988 -2.094 -1.953 1 95.69 92 M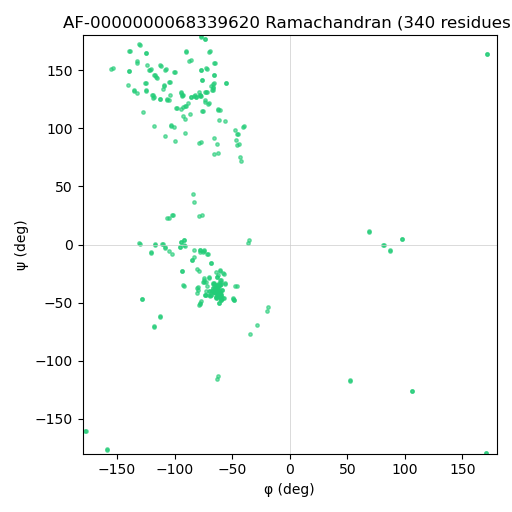ET A CA 1
ATOM 739 C C . MET A 1 92 ? 5.852 -1.691 -1.021 1 95.69 92 MET A C 1
ATOM 741 O O . MET A 1 92 ? 5.852 -0.586 -0.475 1 95.69 92 MET A O 1
ATOM 745 N N . GLY A 1 93 ? 4.871 -2.553 -0.867 1 96.12 93 GLY A N 1
ATOM 746 C CA . GLY A 1 93 ? 3.789 -2.24 0.05 1 96.12 93 GLY A CA 1
ATOM 747 C C . GLY A 1 93 ? 2.631 -3.217 -0.04 1 96.12 93 GLY A C 1
ATOM 748 O O . GLY A 1 93 ? 2.529 -3.979 -1.004 1 96.12 93 GLY A O 1
ATOM 749 N N . VAL A 1 94 ? 1.812 -3.15 0.99 1 95.56 94 VAL A N 1
ATOM 750 C CA . VAL A 1 94 ? 0.607 -3.971 1.065 1 95.56 94 VAL A CA 1
ATOM 751 C C . VAL A 1 94 ? -0.612 -3.078 1.289 1 95.56 94 VAL A C 1
ATOM 753 O O . VAL A 1 94 ? -0.554 -2.119 2.062 1 95.56 94 VAL A O 1
ATOM 756 N N . VAL A 1 95 ? -1.701 -3.451 0.562 1 95.94 95 VAL A N 1
ATOM 757 C CA . VAL A 1 95 ? -2.885 -2.607 0.694 1 95.94 95 VAL A CA 1
ATOM 758 C C . VAL A 1 95 ? -4.137 -3.48 0.759 1 95.94 95 VAL A C 1
ATOM 760 O O . VAL A 1 95 ? -4.172 -4.57 0.182 1 95.94 95 VAL A O 1
ATOM 763 N N . ARG A 1 96 ? -5.102 -2.973 1.472 1 93.94 96 ARG A N 1
ATOM 764 C CA . ARG A 1 96 ? -6.473 -3.467 1.396 1 93.94 96 ARG A CA 1
ATOM 765 C C . ARG A 1 96 ? -7.266 -2.713 0.333 1 93.94 96 ARG A C 1
ATOM 767 O O . ARG A 1 96 ? -7.418 -1.491 0.413 1 93.94 96 ARG A O 1
ATOM 774 N N . VAL A 1 97 ? -7.703 -3.449 -0.608 1 93.5 97 VAL A N 1
ATOM 775 C CA . VAL A 1 97 ? -8.492 -2.818 -1.662 1 93.5 97 VAL A CA 1
ATOM 776 C C . VAL A 1 97 ? -9.852 -2.396 -1.108 1 93.5 97 VAL A C 1
ATOM 778 O O . VAL A 1 97 ? -10.578 -3.213 -0.532 1 93.5 97 VAL A O 1
ATOM 781 N N . PRO A 1 98 ? -10.164 -1.079 -1.199 1 92.94 98 PRO A N 1
ATOM 782 C CA . PRO A 1 98 ? -11.539 -0.718 -0.837 1 92.94 98 PRO A CA 1
ATOM 783 C C . PRO A 1 98 ? -12.578 -1.361 -1.751 1 92.94 98 PRO A C 1
ATOM 785 O O . PRO A 1 98 ? -12.633 -1.057 -2.945 1 92.94 98 PRO A O 1
ATOM 788 N N . ILE A 1 99 ? -13.375 -2.176 -1.209 1 90.12 99 ILE A N 1
ATOM 789 C CA . ILE A 1 99 ? -14.328 -2.912 -2.027 1 90.12 99 ILE A CA 1
ATOM 790 C C . ILE A 1 99 ? -15.711 -2.281 -1.899 1 90.12 99 ILE A C 1
ATOM 792 O O . ILE A 1 99 ? -16.734 -2.98 -1.947 1 90.12 99 ILE A O 1
ATOM 796 N N . TYR A 1 100 ? -15.742 -1.054 -1.59 1 88.06 100 TYR A N 1
ATOM 797 C CA . TYR A 1 100 ? -16.969 -0.265 -1.499 1 88.06 100 TYR A CA 1
ATOM 798 C C . TYR A 1 100 ? -16.891 0.972 -2.385 1 88.06 100 TYR A C 1
ATOM 800 O O . TYR A 1 100 ? -15.82 1.303 -2.904 1 88.06 100 TYR A O 1
ATOM 808 N N . THR A 1 101 ? -18.031 1.561 -2.613 1 92.12 101 THR A N 1
ATOM 809 C CA . THR A 1 101 ? -18.141 2.854 -3.279 1 92.12 101 THR A CA 1
ATOM 810 C C . THR A 1 101 ? -18.797 3.877 -2.361 1 92.12 101 THR A C 1
ATOM 812 O O . THR A 1 101 ? -19.844 3.602 -1.767 1 92.12 101 THR A O 1
ATOM 815 N N . MET A 1 102 ? -18.172 4.953 -2.234 1 92.06 102 MET A N 1
ATOM 816 C CA . MET A 1 102 ? -18.703 5.984 -1.342 1 92.06 102 MET A CA 1
ATOM 817 C C . MET A 1 102 ? -19.859 6.73 -1.99 1 92.06 102 MET A C 1
ATOM 819 O O . MET A 1 102 ? -20.234 6.438 -3.127 1 92.06 102 MET A O 1
ATOM 823 N N . GLU A 1 103 ? -20.406 7.641 -1.288 1 91.38 103 GLU A N 1
ATOM 824 C CA . GLU A 1 103 ? -21.656 8.289 -1.662 1 91.38 103 GLU A CA 1
ATOM 825 C C . GLU A 1 103 ? -21.516 9.062 -2.969 1 91.38 103 GLU A C 1
ATOM 827 O O . GLU A 1 103 ? -22.469 9.188 -3.732 1 91.38 103 GLU A O 1
ATOM 832 N N . ASP A 1 104 ? -20.406 9.5 -3.25 1 93.12 104 ASP A N 1
ATOM 833 C CA . ASP A 1 104 ? -20.203 10.297 -4.453 1 93.12 104 ASP A CA 1
ATOM 834 C C . ASP A 1 104 ? -20.141 9.414 -5.699 1 93.12 104 ASP A C 1
ATOM 836 O O . ASP A 1 104 ? -20.016 9.914 -6.816 1 93.12 104 ASP A O 1
ATOM 840 N N . GLY A 1 105 ? -20.172 8.055 -5.523 1 91.75 105 GLY A N 1
ATOM 841 C CA . GLY A 1 105 ? -20.203 7.109 -6.629 1 91.75 105 GLY A CA 1
ATOM 842 C C . GLY A 1 105 ? -18.828 6.844 -7.219 1 91.75 105 GLY A C 1
ATOM 843 O O . GLY A 1 105 ? -18.703 6.055 -8.156 1 91.75 105 GLY A O 1
ATOM 844 N N . PHE A 1 106 ? -17.797 7.445 -6.723 1 93.19 106 PHE A N 1
ATOM 845 C CA . PHE A 1 106 ? -16.484 7.305 -7.344 1 93.19 106 PHE A CA 1
ATOM 846 C C . PHE A 1 106 ? -15.438 6.891 -6.312 1 93.19 106 PHE A C 1
ATOM 848 O O . PHE A 1 106 ? -14.727 5.902 -6.504 1 93.19 106 PHE A O 1
ATOM 855 N N . ARG A 1 107 ? -15.453 7.559 -5.188 1 94.12 107 ARG A N 1
ATOM 856 C CA . ARG A 1 107 ? -14.445 7.234 -4.184 1 94.12 107 ARG A CA 1
ATOM 857 C C . ARG A 1 107 ? -14.641 5.82 -3.646 1 94.12 107 ARG A C 1
ATOM 859 O O . ARG A 1 107 ? -15.773 5.359 -3.5 1 94.12 107 ARG A O 1
ATOM 866 N N . GLY A 1 108 ? -13.562 5.176 -3.338 1 95.12 108 GLY A N 1
ATOM 867 C CA . GLY A 1 108 ? -13.547 3.762 -3 1 95.12 108 GLY A CA 1
ATOM 868 C C . GLY A 1 108 ? -12.977 2.889 -4.102 1 95.12 108 GLY A C 1
ATOM 869 O O . GLY A 1 108 ? -11.867 3.121 -4.574 1 95.12 108 GLY A O 1
ATOM 870 N N . LEU A 1 109 ? -13.734 1.868 -4.527 1 93.62 109 LEU A N 1
ATOM 871 C CA . LEU A 1 109 ? -13.242 0.882 -5.484 1 93.62 109 LEU A CA 1
ATOM 872 C C . LEU A 1 109 ? -13.078 1.501 -6.867 1 93.62 109 LEU A C 1
ATOM 874 O O . LEU A 1 109 ? -12.031 1.334 -7.504 1 93.62 109 LEU A O 1
ATOM 878 N N . PRO A 1 110 ? -14.039 2.311 -7.348 1 95.19 110 PRO A N 1
ATOM 879 C CA . PRO A 1 110 ? -13.836 2.877 -8.68 1 95.19 110 PRO A CA 1
ATOM 880 C C . PRO A 1 110 ? -12.586 3.756 -8.766 1 95.19 110 PRO A C 1
ATOM 882 O O . PRO A 1 110 ? -11.859 3.705 -9.758 1 95.19 110 PRO A O 1
ATOM 885 N N . ALA A 1 111 ? -12.375 4.516 -7.742 1 96.19 111 ALA A N 1
ATOM 886 C CA . ALA A 1 111 ? -11.172 5.34 -7.707 1 96.19 111 ALA A CA 1
ATOM 887 C C . ALA A 1 111 ? -9.922 4.477 -7.652 1 96.19 111 ALA A C 1
ATOM 889 O O . ALA A 1 111 ? -8.938 4.75 -8.352 1 96.19 111 ALA A O 1
ATOM 890 N N . PHE A 1 112 ? -10 3.43 -6.855 1 97 112 PHE A N 1
ATOM 891 C CA . PHE A 1 112 ? -8.852 2.531 -6.746 1 97 112 PHE A CA 1
ATOM 892 C C . PHE A 1 112 ? -8.516 1.919 -8.102 1 97 112 PHE A C 1
ATOM 894 O O . PHE A 1 112 ? -7.336 1.748 -8.43 1 97 112 PHE A O 1
ATOM 901 N N . LEU A 1 113 ? -9.523 1.683 -8.844 1 96.12 113 LEU A N 1
ATOM 902 C CA . LEU A 1 113 ? -9.344 1.014 -10.125 1 96.12 113 LEU A CA 1
ATOM 903 C C . LEU A 1 113 ? -8.727 1.96 -11.148 1 96.12 113 LEU A C 1
ATOM 905 O O . LEU A 1 113 ? -8.328 1.533 -12.234 1 96.12 113 LEU A O 1
ATOM 909 N N . THR A 1 114 ? -8.555 3.201 -10.797 1 97.25 114 THR A N 1
ATOM 910 C CA . THR A 1 114 ? -7.891 4.137 -11.695 1 97.25 114 THR A CA 1
ATOM 911 C C . THR A 1 114 ? -6.391 4.172 -11.438 1 97.25 114 THR A C 1
ATOM 913 O O . THR A 1 114 ? -5.648 4.871 -12.125 1 97.25 114 THR A O 1
ATOM 916 N N . ASN A 1 115 ? -5.957 3.428 -10.492 1 97.56 115 ASN A N 1
ATOM 917 C CA . ASN A 1 115 ? -4.516 3.322 -10.273 1 97.56 115 ASN A CA 1
ATOM 918 C C . ASN A 1 115 ? -3.848 2.479 -11.352 1 97.56 115 ASN A C 1
ATOM 920 O O . ASN A 1 115 ? -4.508 2.018 -12.281 1 97.56 115 ASN A O 1
ATOM 924 N N . SER A 1 116 ? -2.514 2.383 -11.273 1 97.25 116 SER A N 1
ATOM 925 C CA . SER A 1 116 ? -1.74 1.649 -12.273 1 97.25 116 SER A CA 1
ATOM 926 C C . SER A 1 116 ? -1.485 0.213 -11.828 1 97.25 116 SER A C 1
ATOM 928 O O . SER A 1 116 ? -0.991 -0.021 -10.719 1 97.25 116 SER A O 1
ATOM 930 N N . PHE A 1 117 ? -1.787 -0.769 -12.75 1 95.12 117 PHE A N 1
ATOM 931 C CA . PHE A 1 117 ? -1.692 -2.186 -12.422 1 95.12 117 PHE A CA 1
ATOM 932 C C . PHE A 1 117 ? -0.713 -2.893 -13.352 1 95.12 117 PHE A C 1
ATOM 934 O O . PHE A 1 117 ? -0.576 -2.52 -14.516 1 95.12 117 PHE A O 1
ATOM 941 N N . ALA A 1 118 ? -0.141 -3.861 -12.828 1 91.94 118 ALA A N 1
ATOM 942 C CA . ALA A 1 118 ? 0.765 -4.688 -13.625 1 91.94 118 ALA A CA 1
ATOM 943 C C . ALA A 1 118 ? -0.007 -5.711 -14.453 1 91.94 118 ALA A C 1
ATOM 945 O O . ALA A 1 118 ? -0.819 -6.469 -13.914 1 91.94 118 ALA A O 1
ATOM 946 N N . GLY A 1 119 ? 0.306 -5.68 -15.742 1 86.81 119 GLY A N 1
ATOM 947 C CA . GLY A 1 119 ? -0.269 -6.707 -16.594 1 86.81 119 GLY A CA 1
ATOM 948 C C . GLY A 1 119 ? -1.776 -6.82 -16.469 1 86.81 119 GLY A C 1
ATOM 949 O O . GLY A 1 119 ? -2.496 -5.836 -16.656 1 86.81 119 GLY A O 1
ATOM 950 N N . ASN A 1 120 ? -2.215 -8.008 -15.992 1 84.56 120 ASN A N 1
ATOM 951 C CA . ASN A 1 120 ? -3.645 -8.289 -15.906 1 84.56 120 ASN A CA 1
ATOM 952 C C . ASN A 1 120 ? -4.133 -8.242 -14.461 1 84.56 120 ASN A C 1
ATOM 954 O O . ASN A 1 120 ? -5.168 -8.82 -14.125 1 84.56 120 ASN A O 1
ATOM 958 N N . ALA A 1 121 ? -3.43 -7.57 -13.672 1 90.19 121 ALA A N 1
ATOM 959 C CA . ALA A 1 121 ? -3.734 -7.566 -12.242 1 90.19 121 ALA A CA 1
ATOM 960 C C . ALA A 1 121 ? -5.113 -6.973 -11.977 1 90.19 121 ALA A C 1
ATOM 962 O O . ALA A 1 121 ? -5.836 -7.43 -11.086 1 90.19 121 ALA A O 1
ATOM 963 N N . LYS A 1 122 ? -5.426 -5.93 -12.781 1 91.25 122 LYS A N 1
ATOM 964 C CA . LYS A 1 122 ? -6.746 -5.324 -12.609 1 91.25 122 LYS A CA 1
ATOM 965 C C . LYS A 1 122 ? -7.855 -6.32 -12.93 1 91.25 122 LYS A C 1
ATOM 967 O O . LYS A 1 122 ? -8.82 -6.449 -12.172 1 91.25 122 LYS A O 1
ATOM 972 N N . LEU A 1 123 ? -7.684 -6.984 -13.992 1 87.31 123 LEU A N 1
ATOM 973 C CA . LEU A 1 123 ? -8.672 -7.98 -14.391 1 87.31 123 LEU A CA 1
ATOM 974 C C . LEU A 1 123 ? -8.734 -9.117 -13.375 1 87.31 123 LEU A C 1
ATOM 976 O O . LEU A 1 123 ? -9.82 -9.617 -13.07 1 87.31 123 LEU A O 1
ATOM 980 N N . GLN A 1 124 ? -7.617 -9.492 -12.883 1 85.88 124 GLN A N 1
ATOM 981 C CA . GLN A 1 124 ? -7.566 -10.531 -11.867 1 85.88 124 GLN A CA 1
ATOM 982 C C . GLN A 1 124 ? -8.305 -10.109 -10.602 1 85.88 124 GLN A C 1
ATOM 984 O O . GLN A 1 124 ? -9.055 -10.891 -10.016 1 85.88 124 GLN A O 1
ATOM 989 N N . LEU A 1 125 ? -8.109 -8.867 -10.219 1 89.5 125 LEU A N 1
ATOM 990 C CA . LEU A 1 125 ? -8.82 -8.336 -9.062 1 89.5 125 LEU A CA 1
ATOM 991 C C . LEU A 1 125 ? -10.328 -8.398 -9.281 1 89.5 125 LEU A C 1
ATOM 993 O O . LEU A 1 125 ? -11.07 -8.891 -8.422 1 89.5 125 LEU A O 1
ATOM 997 N N . LEU A 1 126 ? -10.727 -7.973 -10.391 1 87.31 126 LEU A N 1
ATOM 998 C CA . LEU A 1 126 ? -12.156 -7.941 -10.703 1 87.31 126 LEU A CA 1
ATOM 999 C C . LEU A 1 126 ? -12.727 -9.352 -10.758 1 87.31 126 LEU A C 1
ATOM 1001 O O . LEU A 1 126 ? -13.844 -9.594 -10.297 1 87.31 126 LEU A O 1
ATOM 1005 N N . SER A 1 127 ? -11.945 -10.266 -11.312 1 83.62 127 SER A N 1
ATOM 1006 C CA . SER A 1 127 ? -12.383 -11.656 -11.367 1 83.62 127 SER A CA 1
ATOM 1007 C C . SER A 1 127 ? -12.57 -12.234 -9.969 1 83.62 127 SER A C 1
ATOM 1009 O O . SER A 1 127 ? -13.547 -12.938 -9.711 1 83.62 127 SER A O 1
ATOM 1011 N N . ALA A 1 128 ? -11.656 -11.898 -9.133 1 83.75 128 ALA A N 1
ATOM 1012 C CA . ALA A 1 128 ? -11.742 -12.383 -7.758 1 83.75 128 ALA A CA 1
ATOM 1013 C C . ALA A 1 128 ? -12.961 -11.797 -7.047 1 83.75 128 ALA A C 1
ATOM 1015 O O . ALA A 1 128 ? -13.641 -12.492 -6.297 1 83.75 128 ALA A O 1
ATOM 1016 N N . LEU A 1 129 ? -13.219 -10.531 -7.27 1 83.44 129 LEU A N 1
ATOM 1017 C CA . LEU A 1 129 ? -14.344 -9.859 -6.633 1 83.44 129 LEU A CA 1
ATOM 1018 C C . LEU A 1 129 ? -15.672 -10.422 -7.133 1 83.44 129 LEU A C 1
ATOM 1020 O O . LEU A 1 129 ? -16.625 -10.578 -6.355 1 83.44 129 LEU A O 1
ATOM 1024 N N . LEU A 1 130 ? -15.727 -10.734 -8.352 1 79.44 130 LEU A N 1
ATOM 1025 C CA . LEU A 1 130 ? -16.938 -11.297 -8.938 1 79.44 130 LEU A CA 1
ATOM 1026 C C . LEU A 1 130 ? -17.219 -12.688 -8.375 1 79.44 130 LEU A C 1
ATOM 1028 O O . LEU A 1 130 ? -18.375 -13.039 -8.133 1 79.44 130 LEU A O 1
ATOM 1032 N N . LEU A 1 131 ? -16.172 -13.391 -8.234 1 73.88 131 LEU A N 1
ATOM 1033 C CA . LEU A 1 131 ? -16.312 -14.734 -7.695 1 73.88 131 LEU A CA 1
ATOM 1034 C C . LEU A 1 131 ? -16.844 -14.688 -6.27 1 73.88 131 LEU A C 1
ATOM 1036 O O . LEU A 1 131 ? -17.672 -15.523 -5.879 1 73.88 131 LEU A O 1
ATOM 1040 N N . GLU A 1 132 ? -16.406 -13.664 -5.547 1 70.94 132 GLU A N 1
ATOM 1041 C CA . GLU A 1 132 ? -16.844 -13.539 -4.16 1 70.94 132 GLU A CA 1
ATOM 1042 C C . GLU A 1 132 ? -18.25 -12.961 -4.074 1 70.94 132 GLU A C 1
ATOM 1044 O O . GLU A 1 132 ? -19.016 -13.312 -3.18 1 70.94 132 GLU A O 1
ATOM 1049 N N . GLY A 1 133 ? -18.422 -11.781 -4.77 1 61.72 133 GLY A N 1
ATOM 1050 C CA . GLY A 1 133 ? -19.766 -11.211 -4.812 1 61.72 133 GLY A CA 1
ATOM 1051 C C . GLY A 1 133 ? -20.828 -12.219 -5.184 1 61.72 133 GLY A C 1
ATOM 1052 O O . GLY A 1 133 ? -21.938 -12.188 -4.637 1 61.72 133 GLY A O 1
ATOM 1053 N N . GLU A 1 134 ? -20.469 -12.891 -6.199 1 54.38 134 GLU A N 1
ATOM 1054 C CA . GLU A 1 134 ? -21.406 -13.945 -6.551 1 54.38 134 GLU A CA 1
ATOM 1055 C C . GLU A 1 134 ? -21.641 -14.891 -5.375 1 54.38 134 GLU A C 1
ATOM 1057 O O . GLU A 1 134 ? -22.766 -15.352 -5.16 1 54.38 134 GLU A O 1
ATOM 1062 N N . SER A 1 135 ? -20.547 -14.977 -4.691 1 46.56 135 SER A N 1
ATOM 1063 C CA . SER A 1 135 ? -20.734 -15.812 -3.512 1 46.56 135 SER A CA 1
ATOM 1064 C C . SER A 1 135 ? -21.516 -15.078 -2.43 1 46.56 135 SER A C 1
ATOM 1066 O O . SER A 1 135 ? -22.234 -15.703 -1.644 1 46.56 135 SER A O 1
ATOM 1068 N N . ALA A 1 136 ? -21.312 -13.695 -2.379 1 43.91 136 ALA A N 1
ATOM 1069 C CA . ALA A 1 136 ? -21.969 -12.844 -1.396 1 43.91 136 ALA A CA 1
ATOM 1070 C C . ALA A 1 136 ? -23.422 -12.57 -1.801 1 43.91 136 ALA A C 1
ATOM 1072 O O . ALA A 1 136 ? -24.297 -12.406 -0.943 1 43.91 136 ALA A O 1
ATOM 1073 N N . VAL A 1 137 ? -23.688 -12.109 -3.115 1 41.53 137 VAL A N 1
ATOM 1074 C CA . VAL A 1 137 ? -25.062 -11.812 -3.488 1 41.53 137 VAL A CA 1
ATOM 1075 C C . VAL A 1 137 ? -25.984 -12.945 -3.021 1 41.53 137 VAL A C 1
ATOM 1077 O O . VAL A 1 137 ? -27.203 -12.781 -2.955 1 41.53 137 VAL A O 1
ATOM 1080 N N . ARG A 1 138 ? -25.562 -14.125 -3.051 1 38.12 138 ARG A N 1
ATOM 1081 C CA . ARG A 1 138 ? -26.562 -15.031 -2.502 1 38.12 138 ARG A CA 1
ATOM 1082 C C . ARG A 1 138 ? -26.891 -14.68 -1.054 1 38.12 138 ARG A C 1
ATOM 1084 O O . ARG A 1 138 ? -27.859 -15.18 -0.491 1 38.12 138 ARG A O 1
ATOM 1091 N N . LYS A 1 139 ? -25.906 -14.43 -0.315 1 36.03 139 LYS A N 1
ATOM 1092 C CA . LYS A 1 139 ? -26.344 -14.227 1.062 1 36.03 139 LYS A CA 1
ATOM 1093 C C . LYS A 1 139 ? -26.609 -12.75 1.347 1 36.03 139 LYS A C 1
ATOM 1095 O O . LYS A 1 139 ? -25.859 -11.883 0.904 1 36.03 139 LYS A O 1
ATOM 1100 N N . GLU A 1 140 ? -27.719 -12.195 1.546 1 36.34 140 GLU A N 1
ATOM 1101 C CA . GLU A 1 140 ? -28.312 -10.906 1.908 1 36.34 140 GLU A CA 1
ATOM 1102 C C . GLU A 1 140 ? -27.266 -10 2.574 1 36.34 140 GLU A C 1
ATOM 1104 O O . GLU A 1 140 ? -27.344 -8.773 2.453 1 36.34 140 GLU A O 1
ATOM 1109 N N . ASP A 1 141 ? -26.516 -10.367 3.648 1 34.53 141 ASP A N 1
ATOM 1110 C CA . ASP A 1 141 ? -25.719 -9.688 4.668 1 34.53 141 ASP A CA 1
ATOM 1111 C C . ASP A 1 141 ? -24.312 -9.383 4.152 1 34.53 141 ASP A C 1
ATOM 1113 O O . ASP A 1 141 ? -23.328 -9.859 4.715 1 34.53 141 ASP A O 1
ATOM 1117 N N . ALA A 1 142 ? -24.047 -9.07 3.07 1 29.66 142 ALA A N 1
ATOM 1118 C CA . ALA A 1 142 ? -22.79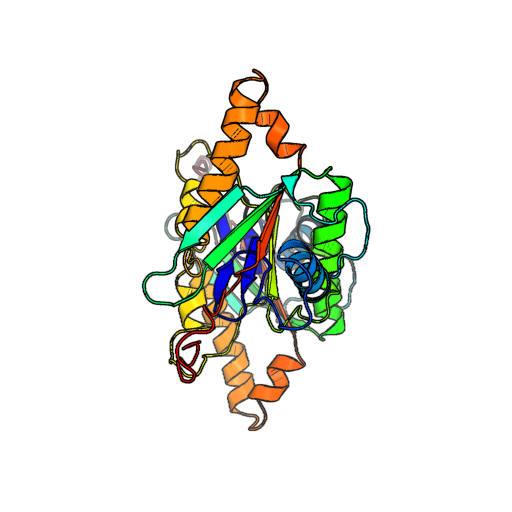7 -9.078 2.332 1 29.66 142 ALA A CA 1
ATOM 1119 C C . ALA A 1 142 ? -21.938 -7.859 2.691 1 29.66 142 ALA A C 1
ATOM 1121 O O . ALA A 1 142 ? -20.719 -7.898 2.572 1 29.66 142 ALA A O 1
ATOM 1122 N N . LYS A 1 143 ? -22.5 -6.68 2.818 1 36.22 143 LYS A N 1
ATOM 1123 C CA . LYS A 1 143 ? -21.703 -5.527 3.225 1 36.22 143 LYS A CA 1
ATOM 1124 C C . LYS A 1 143 ? -20.859 -5.848 4.457 1 36.22 143 LYS A C 1
ATOM 1126 O O . LYS A 1 143 ? -19.703 -5.441 4.543 1 36.22 143 LYS A O 1
ATOM 1131 N N . LEU A 1 144 ? -21.562 -6.469 5.359 1 36.06 144 LEU A N 1
ATOM 1132 C CA . LEU A 1 144 ? -20.969 -6.777 6.66 1 36.06 144 LEU A CA 1
ATOM 1133 C C . LEU A 1 144 ? -19.938 -7.895 6.543 1 36.06 144 LEU A C 1
ATOM 1135 O O . LEU A 1 144 ? -18.922 -7.883 7.242 1 36.06 144 LEU A O 1
ATOM 1139 N N . ALA A 1 145 ? -20.203 -8.812 5.699 1 35.16 145 ALA A N 1
ATOM 1140 C CA . ALA A 1 145 ? -19.406 -10.039 5.641 1 35.16 145 ALA A CA 1
ATOM 1141 C C . ALA A 1 145 ? -18.031 -9.773 5.043 1 35.16 145 ALA A C 1
ATOM 1143 O O . ALA A 1 145 ? -17.047 -10.391 5.441 1 35.16 145 ALA A O 1
ATOM 1144 N N . LEU A 1 146 ? -17.938 -9.008 4.082 1 38.62 146 LEU A N 1
ATOM 1145 C CA . LEU A 1 146 ? -16.625 -8.695 3.531 1 38.62 146 LEU A CA 1
ATOM 1146 C C . LEU A 1 146 ? -15.727 -8.047 4.586 1 38.62 146 LEU A C 1
ATOM 1148 O O . LEU A 1 146 ? -14.516 -8.25 4.586 1 38.62 146 LEU A O 1
ATOM 1152 N N . ASN A 1 147 ? -16.406 -7.211 5.578 1 41.41 147 ASN A N 1
ATOM 1153 C CA . ASN A 1 147 ? -15.656 -6.543 6.641 1 41.41 147 ASN A CA 1
ATOM 1154 C C . ASN A 1 147 ? -14.992 -7.551 7.574 1 41.41 147 ASN A C 1
ATOM 1156 O O . ASN A 1 147 ? -13.969 -7.254 8.188 1 41.41 147 ASN A O 1
ATOM 1160 N N . LYS A 1 148 ? -15.672 -8.852 7.555 1 43.19 148 LYS A N 1
ATOM 1161 C CA . LYS A 1 148 ? -15.195 -9.852 8.508 1 43.19 148 LYS A CA 1
ATOM 1162 C C . LYS A 1 148 ? -14.359 -10.922 7.816 1 43.19 148 LYS A C 1
ATOM 1164 O O . LYS A 1 148 ? -13.875 -11.852 8.461 1 43.19 148 LYS A O 1
ATOM 1169 N N . ARG A 1 149 ? -14.297 -10.859 6.504 1 41.34 149 ARG A N 1
ATOM 1170 C CA . ARG A 1 149 ? -13.5 -11.844 5.789 1 41.34 149 ARG A CA 1
ATOM 1171 C C . ARG A 1 149 ? -12.516 -11.172 4.84 1 41.34 149 ARG A C 1
ATOM 1173 O O . ARG A 1 149 ? -12.859 -10.195 4.172 1 41.34 149 ARG A O 1
ATOM 1180 N N . GLY A 1 150 ? -11.266 -11.352 5.184 1 47.25 150 GLY A N 1
ATOM 1181 C CA . GLY A 1 150 ? -10.219 -10.922 4.273 1 47.25 150 GLY A CA 1
ATOM 1182 C C . GLY A 1 150 ? -9.992 -11.883 3.125 1 47.25 150 GLY A C 1
ATOM 1183 O O . GLY A 1 150 ? -10.328 -13.07 3.223 1 47.25 150 GLY A O 1
ATOM 1184 N N . ILE A 1 151 ? -9.93 -11.508 1.908 1 43.84 151 ILE A N 1
ATOM 1185 C CA . ILE A 1 151 ? -9.484 -12.312 0.774 1 43.84 151 ILE A CA 1
ATOM 1186 C C . ILE A 1 151 ? -8.031 -11.984 0.452 1 43.84 151 ILE A C 1
ATOM 1188 O O . ILE A 1 151 ? -7.664 -10.812 0.324 1 43.84 151 ILE A O 1
ATOM 1192 N N . ALA A 1 152 ? -7.195 -13.023 0.591 1 51.28 152 ALA A N 1
ATOM 1193 C CA . ALA A 1 152 ? -5.805 -12.891 0.161 1 51.28 152 ALA A CA 1
ATOM 1194 C C . ALA A 1 152 ? -5.625 -13.391 -1.269 1 51.28 152 ALA A C 1
ATOM 1196 O O . ALA A 1 152 ? -6.207 -14.406 -1.654 1 51.28 152 ALA A O 1
ATOM 1197 N N . PHE A 1 153 ? -5.078 -12.648 -2.105 1 54.78 153 PHE A N 1
ATOM 1198 C CA . PHE A 1 153 ? -4.852 -12.945 -3.516 1 54.78 153 PHE A CA 1
ATOM 1199 C C . PHE A 1 153 ? -3.367 -13.148 -3.797 1 54.78 153 PHE A C 1
ATOM 1201 O O . PHE A 1 153 ? -2.521 -12.508 -3.166 1 54.78 153 PHE A O 1
ATOM 1208 N N . ALA A 1 154 ? -3.098 -14.211 -4.547 1 60.47 154 ALA A N 1
ATOM 1209 C CA . ALA A 1 154 ? -1.73 -14.383 -5.031 1 60.47 154 ALA A CA 1
ATOM 1210 C C . ALA A 1 154 ? -1.72 -14.898 -6.469 1 60.47 154 ALA A C 1
ATOM 1212 O O . ALA A 1 154 ? -2.684 -15.523 -6.918 1 60.47 154 ALA A O 1
ATOM 1213 N N . VAL A 1 155 ? -0.886 -14.375 -7.281 1 48.91 155 VAL A N 1
ATOM 1214 C CA . VAL A 1 155 ? -0.729 -14.758 -8.68 1 48.91 155 VAL A CA 1
ATOM 1215 C C . VAL A 1 155 ? 0.541 -15.586 -8.852 1 48.91 155 VAL A C 1
ATOM 1217 O O . VAL A 1 155 ? 1.569 -15.289 -8.242 1 48.91 155 VAL A O 1
ATOM 1220 N N . ALA A 1 156 ? 0.474 -16.672 -9.352 1 48.25 156 ALA A N 1
ATOM 1221 C CA . ALA A 1 156 ? 1.646 -17.422 -9.773 1 48.25 156 ALA A CA 1
ATOM 1222 C C . ALA A 1 156 ? 1.757 -17.469 -11.297 1 48.25 156 ALA A C 1
ATOM 1224 O O . ALA A 1 156 ? 0.98 -18.156 -11.961 1 48.25 156 ALA A O 1
ATOM 1225 N N . PRO A 1 157 ? 2.539 -16.469 -11.867 1 48.03 157 PRO A N 1
ATOM 1226 C CA . PRO A 1 157 ? 2.738 -16.656 -13.312 1 48.03 157 PRO A CA 1
ATOM 1227 C C . PRO A 1 157 ? 3.439 -17.969 -13.648 1 48.03 157 PRO A C 1
ATOM 1229 O O . PRO A 1 157 ? 4.387 -18.359 -12.969 1 48.03 157 PRO A O 1
ATOM 1232 N N . PHE A 1 158 ? 2.764 -18.859 -14.344 1 45.19 158 PHE A N 1
ATOM 1233 C CA . PHE A 1 158 ? 3.377 -20.094 -14.828 1 45.19 158 PHE A CA 1
ATOM 1234 C C . PHE A 1 158 ? 3.748 -19.984 -16.297 1 45.19 158 PHE A C 1
ATOM 1236 O O . PHE A 1 158 ? 2.941 -19.531 -17.109 1 45.19 158 PHE A O 1
ATOM 1243 N N . CYS A 1 159 ? 5.047 -19.75 -16.516 1 39.81 159 CYS A N 1
ATOM 1244 C CA . CYS A 1 159 ? 5.473 -19.938 -17.906 1 39.81 159 CYS A CA 1
ATOM 1245 C C . CYS A 1 159 ? 5.352 -21.391 -18.312 1 39.81 159 CYS A C 1
ATOM 1247 O O . CYS A 1 159 ? 5.934 -22.281 -17.688 1 39.81 159 CYS A O 1
ATOM 1249 N N . HIS A 1 160 ? 4.273 -21.719 -18.828 1 35.28 160 HIS A N 1
ATOM 1250 C CA . HIS A 1 160 ? 4.375 -23 -19.516 1 35.28 160 HIS A CA 1
ATOM 1251 C C . HIS A 1 160 ? 5.305 -22.906 -20.719 1 35.28 160 HIS A C 1
ATOM 1253 O O . HIS A 1 160 ? 5.055 -22.141 -21.641 1 35.28 160 HIS A O 1
ATOM 1259 N N . THR A 1 161 ? 6.578 -22.906 -20.578 1 33.41 161 THR A N 1
ATOM 1260 C CA . THR A 1 161 ? 7.316 -23.281 -21.781 1 33.41 161 THR A CA 1
ATOM 1261 C C . THR A 1 161 ? 6.707 -24.516 -22.438 1 33.41 161 THR A C 1
ATOM 1263 O O . THR A 1 161 ? 6.629 -25.578 -21.812 1 33.41 161 THR A O 1
ATOM 1266 N N . TYR A 1 162 ? 5.695 -24.375 -23.281 1 29.59 162 TYR A N 1
ATOM 1267 C CA . TYR A 1 162 ? 5.617 -25.484 -24.234 1 29.59 162 TYR A CA 1
ATOM 1268 C C . TYR A 1 162 ? 7.008 -25.891 -24.719 1 29.59 162 TYR A C 1
ATOM 1270 O O . TYR A 1 162 ? 7.789 -25.047 -25.141 1 29.59 162 TYR A O 1
ATOM 1278 N N . ARG A 1 163 ? 7.629 -26.938 -24.234 1 30.73 163 ARG A N 1
ATOM 1279 C CA . ARG A 1 163 ? 8.797 -27.625 -24.781 1 30.73 163 ARG A CA 1
ATOM 1280 C C . ARG A 1 163 ? 8.766 -27.625 -26.312 1 30.73 163 ARG A C 1
ATOM 1282 O O . ARG A 1 163 ? 9.445 -28.422 -26.953 1 30.73 163 ARG A O 1
ATOM 1289 N N . ASN A 1 164 ? 7.914 -27.062 -27.172 1 29.11 164 ASN A N 1
ATOM 1290 C CA . ASN A 1 164 ? 8.648 -27.203 -28.422 1 29.11 164 ASN A CA 1
ATOM 1291 C C . ASN A 1 164 ? 9.961 -26.422 -28.391 1 29.11 164 ASN A C 1
ATOM 1293 O O . ASN A 1 164 ? 11.039 -27.016 -28.391 1 29.11 164 ASN A O 1
ATOM 1297 N N . ASN A 1 165 ? 10.133 -25.25 -29.375 1 26.75 165 ASN A N 1
ATOM 1298 C CA . ASN A 1 165 ? 11.398 -24.656 -29.812 1 26.75 165 ASN A CA 1
ATOM 1299 C C . ASN A 1 165 ? 12.094 -23.922 -28.672 1 26.75 165 ASN A C 1
ATOM 1301 O O . ASN A 1 165 ? 11.43 -23.344 -27.797 1 26.75 165 ASN A O 1
ATOM 1305 N N . ALA A 1 166 ? 13.594 -24.047 -28.406 1 26.22 166 ALA A N 1
ATOM 1306 C CA . ALA A 1 166 ? 14.758 -23.641 -27.625 1 26.22 166 ALA A CA 1
ATOM 1307 C C . ALA A 1 166 ? 14.648 -22.172 -27.219 1 26.22 166 ALA A C 1
ATOM 1309 O O . ALA A 1 166 ? 14.922 -21.812 -26.062 1 26.22 166 ALA A O 1
ATOM 1310 N N . ASN A 1 167 ? 14.891 -21.094 -28.062 1 23.58 167 ASN A N 1
ATOM 1311 C CA . ASN A 1 167 ? 15.586 -19.812 -28 1 23.58 167 ASN A CA 1
ATOM 1312 C C . ASN A 1 167 ? 14.711 -18.734 -27.375 1 23.58 167 ASN A C 1
ATOM 1314 O O . ASN A 1 167 ? 14.953 -17.547 -27.578 1 23.58 167 ASN A O 1
ATOM 1318 N N . MET A 1 168 ? 13.453 -18.906 -27.156 1 23.66 168 MET A N 1
ATOM 1319 C CA . MET A 1 168 ? 12.773 -17.625 -27.094 1 23.66 168 MET A CA 1
ATOM 1320 C C . MET A 1 168 ? 13.023 -16.938 -25.766 1 23.66 168 MET A C 1
ATOM 1322 O O . MET A 1 168 ? 12.727 -17.5 -24.703 1 23.66 168 MET A O 1
ATOM 1326 N N . ARG A 1 169 ? 14.086 -16.156 -25.656 1 23.34 169 ARG A N 1
ATOM 1327 C CA . ARG A 1 169 ? 14.539 -15.219 -24.625 1 23.34 169 ARG A CA 1
ATOM 1328 C C . ARG A 1 169 ? 13.391 -14.336 -24.156 1 23.34 169 ARG A C 1
ATOM 1330 O O . ARG A 1 169 ? 12.672 -13.758 -24.969 1 23.34 169 ARG A O 1
ATOM 1337 N N . CYS A 1 170 ? 12.836 -14.766 -23.141 1 24.33 170 CYS A N 1
ATOM 1338 C CA . CYS A 1 170 ? 11.844 -13.961 -22.438 1 24.33 170 CYS A CA 1
ATOM 1339 C C . CYS A 1 170 ? 12.297 -12.508 -22.328 1 24.33 170 CYS A C 1
ATOM 1341 O O . CYS A 1 170 ? 13.383 -12.234 -21.797 1 24.33 170 CYS A O 1
ATOM 1343 N N . THR A 1 171 ? 12.211 -11.797 -23.406 1 21.7 171 THR A N 1
ATOM 1344 C CA . THR A 1 171 ? 12.531 -10.375 -23.359 1 21.7 171 THR A CA 1
ATOM 1345 C C . THR A 1 171 ? 11.875 -9.719 -22.141 1 21.7 171 THR A C 1
ATOM 1347 O O . THR A 1 171 ? 10.68 -9.883 -21.922 1 21.7 171 THR A O 1
ATOM 1350 N N . ASN A 1 172 ? 12.633 -9.57 -20.938 1 19.06 172 ASN A N 1
ATOM 1351 C CA . ASN A 1 172 ? 12.367 -8.664 -19.828 1 19.06 172 ASN A CA 1
ATOM 1352 C C . ASN A 1 172 ? 11.914 -7.289 -20.328 1 19.06 172 ASN A C 1
ATOM 1354 O O . ASN A 1 172 ? 12.469 -6.758 -21.281 1 19.06 172 ASN A O 1
ATOM 1358 N N . MET B 1 1 ? 3.998 6.445 2.021 1 94.19 1 MET B N 1
ATOM 1359 C CA . MET B 1 1 ? 2.643 6.867 1.685 1 94.19 1 MET B CA 1
ATOM 1360 C C . MET B 1 1 ? 1.628 5.793 2.062 1 94.19 1 MET B C 1
ATOM 1362 O O . MET B 1 1 ? 1.997 4.645 2.307 1 94.19 1 MET B O 1
ATOM 1366 N N . HIS B 1 2 ? 0.387 6.301 2.115 1 95.5 2 HIS B N 1
ATOM 1367 C CA . HIS B 1 2 ? -0.73 5.414 2.418 1 95.5 2 HIS B CA 1
ATOM 1368 C C . HIS B 1 2 ? -1.688 5.312 1.235 1 95.5 2 HIS B C 1
ATOM 1370 O O . HIS B 1 2 ? -1.858 6.277 0.485 1 95.5 2 HIS B O 1
ATOM 1376 N N . LEU B 1 3 ? -2.217 4.137 1.042 1 97.06 3 LEU B N 1
ATOM 1377 C CA . LEU B 1 3 ? -3.496 4.078 0.344 1 97.06 3 LEU B CA 1
ATOM 1378 C C . LEU B 1 3 ? -4.641 4.473 1.272 1 97.06 3 LEU B C 1
ATOM 1380 O O . LEU B 1 3 ? -4.781 3.918 2.363 1 97.06 3 LEU B O 1
ATOM 1384 N N . ARG B 1 4 ? -5.445 5.414 0.82 1 96.19 4 ARG B N 1
ATOM 1385 C CA . ARG B 1 4 ? -6.547 5.93 1.626 1 96.19 4 ARG B CA 1
ATOM 1386 C C . ARG B 1 4 ? -7.824 5.133 1.383 1 96.19 4 ARG B C 1
ATOM 1388 O O . ARG B 1 4 ? -7.969 4.488 0.344 1 96.19 4 ARG B O 1
ATOM 1395 N N . PHE B 1 5 ? -8.742 5.371 2.273 1 94.75 5 PHE B N 1
ATOM 1396 C CA . PHE B 1 5 ? -10.047 4.727 2.225 1 94.75 5 PHE B CA 1
ATOM 1397 C C . PHE B 1 5 ? -10.773 5.07 0.931 1 94.75 5 PHE B C 1
ATOM 1399 O O . PHE B 1 5 ? -11.656 4.332 0.491 1 94.75 5 PHE B O 1
ATOM 1406 N N . ASP B 1 6 ? -10.414 6.137 0.341 1 95.56 6 ASP B N 1
ATOM 1407 C CA . ASP B 1 6 ? -11.156 6.594 -0.831 1 95.56 6 ASP B CA 1
ATOM 1408 C C . ASP B 1 6 ? -10.508 6.09 -2.119 1 95.56 6 ASP B C 1
ATOM 1410 O O . ASP B 1 6 ? -10.906 6.488 -3.217 1 95.56 6 ASP B O 1
ATOM 1414 N N . GLY B 1 7 ? -9.453 5.305 -2.059 1 97.06 7 GLY B N 1
ATOM 1415 C CA . GLY B 1 7 ? -8.867 4.641 -3.215 1 97.06 7 GLY B CA 1
ATOM 1416 C C . GLY B 1 7 ? -7.684 5.383 -3.799 1 97.06 7 GLY B C 1
ATOM 1417 O O . GLY B 1 7 ? -7.105 4.953 -4.801 1 97.06 7 GLY B O 1
ATOM 1418 N N . HIS B 1 8 ? -7.262 6.496 -3.115 1 97.38 8 HIS B N 1
ATOM 1419 C CA . HIS B 1 8 ? -6.16 7.328 -3.592 1 97.38 8 HIS B CA 1
ATOM 1420 C C . HIS B 1 8 ? -4.953 7.223 -2.666 1 97.38 8 HIS B C 1
ATOM 1422 O O . HIS B 1 8 ? -5.102 6.938 -1.475 1 97.38 8 HIS B O 1
ATOM 1428 N N . PHE B 1 9 ? -3.803 7.469 -3.252 1 96.12 9 PHE B N 1
ATOM 1429 C CA . PHE B 1 9 ? -2.613 7.594 -2.416 1 96.12 9 PHE B CA 1
ATOM 1430 C C . PHE B 1 9 ? -2.596 8.945 -1.703 1 96.12 9 PHE B C 1
ATOM 1432 O O . PHE B 1 9 ? -3.002 9.953 -2.271 1 96.12 9 PHE B O 1
ATOM 1439 N N . GLY B 1 10 ? -2.191 8.938 -0.567 1 93.38 10 GLY B N 1
ATOM 1440 C CA . GLY B 1 10 ? -1.994 10.148 0.217 1 93.38 10 GLY B CA 1
ATOM 1441 C C . GLY B 1 10 ? -1.037 9.953 1.379 1 93.38 10 GLY B C 1
ATOM 1442 O O . GLY B 1 10 ? -0.405 8.906 1.501 1 93.38 10 GLY B O 1
ATOM 1443 N N . PHE B 1 11 ? -0.878 10.977 2.15 1 92.25 11 PHE B N 1
ATOM 1444 C CA . PHE B 1 11 ? -0.052 10.945 3.352 1 92.25 11 PHE B CA 1
ATOM 1445 C C . PHE B 1 11 ? -0.918 10.969 4.605 1 92.25 11 PHE B C 1
ATOM 1447 O O . PHE B 1 11 ? -2.055 11.445 4.57 1 92.25 11 PHE B O 1
ATOM 1454 N N . PRO B 1 12 ? -0.362 10.344 5.668 1 91.25 12 PRO B N 1
ATOM 1455 C CA . PRO B 1 12 ? -1.104 10.508 6.922 1 91.25 12 PRO B CA 1
ATOM 1456 C C . PRO B 1 12 ? -1.329 11.969 7.293 1 91.25 12 PRO B C 1
ATOM 1458 O O . PRO B 1 12 ? -0.454 12.812 7.066 1 91.25 12 PRO B O 1
ATOM 1461 N N . GLY B 1 13 ? -2.494 12.211 7.758 1 87.81 13 GLY B N 1
ATOM 1462 C CA . GLY B 1 13 ? -2.818 13.578 8.133 1 87.81 13 GLY B CA 1
ATOM 1463 C C . GLY B 1 13 ? -4.289 13.781 8.445 1 87.81 13 GLY B C 1
ATOM 1464 O O . GLY B 1 13 ? -5.051 12.812 8.516 1 87.81 13 GLY B O 1
ATOM 1465 N N . GLY B 1 14 ? -4.625 14.953 8.758 1 86.94 14 GLY B N 1
ATOM 1466 C CA . GLY B 1 14 ? -5.984 15.32 9.125 1 86.94 14 GLY B CA 1
ATOM 1467 C C . GLY B 1 14 ? -6.156 16.797 9.391 1 86.94 14 GLY B C 1
ATOM 1468 O O . GLY B 1 14 ? -5.363 17.625 8.922 1 86.94 14 GLY B O 1
ATOM 1469 N N . VAL B 1 15 ? -7.199 17.047 10.086 1 84.31 15 VAL B N 1
ATOM 1470 C CA . VAL B 1 15 ? -7.543 18.438 10.359 1 84.31 15 VAL B CA 1
ATOM 1471 C C . VAL B 1 15 ? -7.09 18.812 11.766 1 84.31 15 VAL B C 1
ATOM 1473 O O . VAL B 1 15 ? -7.078 17.969 12.664 1 84.31 15 VAL B O 1
ATOM 1476 N N . VAL B 1 16 ? -6.738 20.078 11.891 1 86.69 16 VAL B N 1
ATOM 1477 C CA . VAL B 1 16 ? -6.418 20.609 13.211 1 86.69 16 VAL B CA 1
ATOM 1478 C C . VAL B 1 16 ? -7.703 20.781 14.023 1 86.69 16 VAL B C 1
ATOM 1480 O O . VAL B 1 16 ? -8.648 21.422 13.562 1 86.69 16 VAL B O 1
ATOM 1483 N N . ASP B 1 17 ? -7.734 20.172 15.164 1 85 17 ASP B N 1
ATOM 1484 C CA . ASP B 1 17 ? -8.875 20.344 16.062 1 85 17 ASP B CA 1
ATOM 1485 C C . ASP B 1 17 ? -8.695 21.547 16.969 1 85 17 ASP B C 1
ATOM 1487 O O . ASP B 1 17 ? -7.57 21.969 17.234 1 85 17 ASP B O 1
ATOM 1491 N N . PRO B 1 18 ? -9.82 22.047 17.469 1 86 18 PRO B N 1
ATOM 1492 C CA . PRO B 1 18 ? -9.742 23.203 18.359 1 86 18 PRO B CA 1
ATOM 1493 C C . PRO B 1 18 ? -8.852 22.938 19.578 1 86 18 PRO B C 1
ATOM 1495 O O . PRO B 1 18 ? -8.234 23.875 20.109 1 86 18 PRO B O 1
ATOM 1498 N N . GLU B 1 19 ? -8.695 21.703 19.969 1 89.38 19 GLU B N 1
ATOM 1499 C CA . GLU B 1 19 ? -7.945 21.359 21.172 1 89.38 19 GLU B CA 1
ATOM 1500 C C . GLU B 1 19 ? -6.449 21.266 20.875 1 89.38 19 GLU B C 1
ATOM 1502 O O . GLU B 1 19 ? -5.633 21.234 21.797 1 89.38 19 GLU B O 1
ATOM 1507 N N . ASP B 1 20 ? -6.102 21.234 19.594 1 87.75 20 ASP B N 1
ATOM 1508 C CA . ASP B 1 20 ? -4.688 21.172 19.234 1 87.75 20 ASP B CA 1
ATOM 1509 C C . ASP B 1 20 ? -3.994 22.5 19.484 1 87.75 20 ASP B C 1
ATOM 1511 O O . ASP B 1 20 ? -4.445 23.547 18.984 1 87.75 20 ASP B O 1
ATOM 1515 N N . GLU B 1 21 ? -2.859 22.5 20.141 1 89.12 21 GLU B N 1
ATOM 1516 C CA . GLU B 1 21 ? -2.152 23.734 20.5 1 89.12 21 GLU B CA 1
ATOM 1517 C C . GLU B 1 21 ? -1.362 24.266 19.297 1 89.12 21 GLU B C 1
ATOM 1519 O O . GLU B 1 21 ? -1.159 25.469 19.188 1 89.12 21 GLU B O 1
ATOM 1524 N N . THR B 1 22 ? -0.839 23.359 18.578 1 87.81 22 THR B N 1
ATOM 1525 C CA . THR B 1 22 ? -0.047 23.734 17.406 1 87.81 22 THR B CA 1
ATOM 1526 C C . THR B 1 22 ? -0.356 22.797 16.234 1 87.81 22 THR B C 1
ATOM 1528 O O . THR B 1 22 ? -0.986 21.75 16.406 1 87.81 22 THR B O 1
ATOM 1531 N N . VAL B 1 23 ? 0.078 23.188 15.062 1 87 23 VAL B N 1
ATOM 1532 C CA . VAL B 1 23 ? -0.065 22.359 13.867 1 87 23 VAL B CA 1
ATOM 1533 C C . VAL B 1 23 ? 0.708 21.047 14.047 1 87 23 VAL B C 1
ATOM 1535 O O . VAL B 1 23 ? 0.223 19.984 13.68 1 87 23 VAL B O 1
ATOM 1538 N N . VAL B 1 24 ? 1.828 21.172 14.703 1 89.94 24 VAL B N 1
ATOM 1539 C CA . VAL B 1 24 ? 2.672 20 14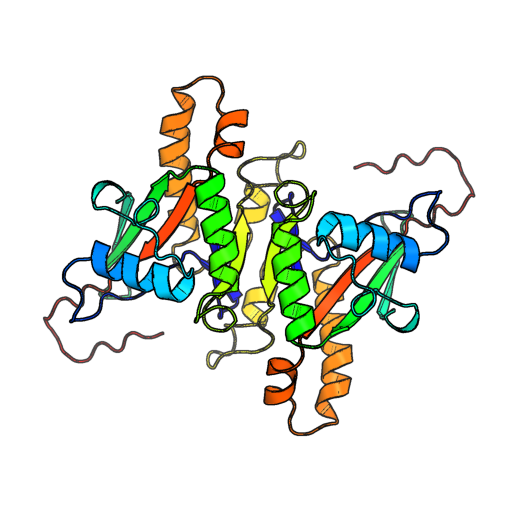.914 1 89.94 24 VAL B CA 1
ATOM 1540 C C . VAL B 1 24 ? 2.002 19.062 15.906 1 89.94 24 VAL B C 1
ATOM 1542 O O . VAL B 1 24 ? 2.068 17.828 15.75 1 89.94 24 VAL B O 1
ATOM 1545 N N . ALA B 1 25 ? 1.402 19.609 16.906 1 90.5 25 ALA B N 1
ATOM 1546 C CA . ALA B 1 25 ? 0.663 18.781 17.859 1 90.5 25 ALA B CA 1
ATOM 1547 C C . ALA B 1 25 ? -0.463 18.016 17.172 1 90.5 25 ALA B C 1
ATOM 1549 O O . ALA B 1 25 ? -0.678 16.844 17.438 1 90.5 25 ALA B O 1
ATOM 1550 N N . ALA B 1 26 ? -1.193 18.703 16.312 1 89 26 ALA B N 1
ATOM 1551 C CA . ALA B 1 26 ? -2.256 18.078 15.531 1 89 26 ALA B CA 1
ATOM 1552 C C . ALA B 1 26 ? -1.7 16.953 14.648 1 89 26 ALA B C 1
ATOM 1554 O O . ALA B 1 26 ? -2.285 15.875 14.562 1 89 26 ALA B O 1
ATOM 1555 N N . LEU B 1 27 ? -0.588 17.266 14.039 1 91.06 27 LEU B N 1
ATOM 1556 C CA . LEU B 1 27 ? 0.065 16.297 13.172 1 91.06 27 LEU B CA 1
ATOM 1557 C C . LEU B 1 27 ? 0.436 15.031 13.953 1 91.06 27 LEU B C 1
ATOM 1559 O O . LEU B 1 27 ? 0.155 13.914 13.508 1 91.06 27 LEU B O 1
ATOM 1563 N N . ASN B 1 28 ? 1.032 15.219 15.07 1 92.56 28 ASN B N 1
ATOM 1564 C CA . ASN B 1 28 ? 1.458 14.07 15.859 1 92.56 28 ASN B CA 1
ATOM 1565 C C . ASN B 1 28 ? 0.264 13.273 16.375 1 92.56 28 ASN B C 1
ATOM 1567 O O . ASN B 1 28 ? 0.34 12.047 16.5 1 92.56 28 ASN B O 1
ATOM 1571 N N . ARG B 1 29 ? -0.825 13.953 16.688 1 91.44 29 ARG B N 1
ATOM 1572 C CA . ARG B 1 29 ? -2.053 13.25 17.047 1 91.44 29 ARG B CA 1
ATOM 1573 C C . ARG B 1 29 ? -2.541 12.383 15.891 1 91.44 29 ARG B C 1
ATOM 1575 O O . ARG B 1 29 ? -2.852 11.203 16.094 1 91.44 29 ARG B O 1
ATOM 1582 N N . GLU B 1 30 ? -2.629 12.992 14.664 1 90.94 30 GLU B N 1
ATOM 1583 C CA . GLU B 1 30 ? -3.074 12.258 13.484 1 90.94 30 GLU B CA 1
ATOM 1584 C C . GLU B 1 30 ? -2.146 11.086 13.172 1 90.94 30 GLU B C 1
ATOM 1586 O O . GLU B 1 30 ? -2.604 10.023 12.766 1 90.94 30 GLU B O 1
ATOM 1591 N N . VAL B 1 31 ? -0.84 11.297 13.305 1 91.69 31 VAL B N 1
ATOM 1592 C CA . VAL B 1 31 ? 0.142 10.25 13.047 1 91.69 31 VAL B CA 1
ATOM 1593 C C . VAL B 1 31 ? -0.033 9.117 14.055 1 91.69 31 VAL B C 1
ATOM 1595 O O . VAL B 1 31 ? 0.067 7.941 13.703 1 91.69 31 VAL B O 1
ATOM 1598 N N . ALA B 1 32 ? -0.318 9.453 15.266 1 92.94 32 ALA B N 1
ATOM 1599 C CA . ALA B 1 32 ? -0.591 8.43 16.266 1 92.94 32 ALA B CA 1
ATOM 1600 C C . ALA B 1 32 ? -1.841 7.629 15.914 1 92.94 32 ALA B C 1
ATOM 1602 O O . ALA B 1 32 ? -1.866 6.406 16.062 1 92.94 32 ALA B O 1
ATOM 1603 N N . GLU B 1 33 ? -2.844 8.273 15.406 1 92.06 33 GLU B N 1
ATOM 1604 C CA . GLU B 1 33 ? -4.109 7.621 15.078 1 92.06 33 GLU B CA 1
ATOM 1605 C C . GLU B 1 33 ? -3.973 6.758 13.828 1 92.06 33 GLU B C 1
ATOM 1607 O O . GLU B 1 33 ? -4.461 5.625 13.789 1 92.06 33 GLU B O 1
ATOM 1612 N N . GLU B 1 34 ? -3.281 7.312 12.812 1 92.56 34 GLU B N 1
ATOM 1613 C CA . GLU B 1 34 ? -3.275 6.676 11.5 1 92.56 34 GLU B CA 1
ATOM 1614 C C . GLU B 1 34 ? -2.07 5.754 11.336 1 92.56 34 GLU B C 1
ATOM 1616 O O . GLU B 1 34 ? -2.096 4.824 10.523 1 92.56 34 GLU B O 1
ATOM 1621 N N . MET B 1 35 ? -0.982 5.984 12.125 1 93.12 35 MET B N 1
ATOM 1622 C CA . MET B 1 35 ? 0.224 5.18 11.961 1 93.12 35 MET B CA 1
ATOM 1623 C C . MET B 1 35 ? 0.573 4.449 13.25 1 93.12 35 MET B C 1
ATOM 1625 O O . MET B 1 35 ? 1.514 3.652 13.289 1 93.12 35 MET B O 1
ATOM 1629 N N . GLY B 1 36 ? -0.135 4.75 14.25 1 92.44 36 GLY B N 1
ATOM 1630 C CA . GLY B 1 36 ? 0.107 4.082 15.523 1 92.44 36 GLY B CA 1
ATOM 1631 C C . GLY B 1 36 ? 1.43 4.469 16.156 1 92.44 36 GLY B C 1
ATOM 1632 O O . GLY B 1 36 ? 1.913 3.783 17.062 1 92.44 36 GLY B O 1
ATOM 1633 N N . ALA B 1 37 ? 2.039 5.445 15.656 1 88.31 37 ALA B N 1
ATOM 1634 C CA . ALA B 1 37 ? 3.355 5.84 16.156 1 88.31 37 ALA B CA 1
ATOM 1635 C C . ALA B 1 37 ? 3.232 6.715 17.391 1 88.31 37 ALA B C 1
ATOM 1637 O O . ALA B 1 37 ? 2.568 7.75 17.375 1 88.31 37 ALA B O 1
ATOM 1638 N N . THR B 1 38 ? 3.979 6.281 18.453 1 86.88 38 THR B N 1
ATOM 1639 C CA . THR B 1 38 ? 3.898 7.027 19.703 1 86.88 38 THR B CA 1
ATOM 1640 C C . THR B 1 38 ? 5.293 7.348 20.234 1 86.88 38 THR B C 1
ATOM 1642 O O . THR B 1 38 ? 5.438 8.047 21.25 1 86.88 38 THR B O 1
ATOM 1645 N N . ARG B 1 39 ? 6.293 6.918 19.5 1 92.06 39 ARG B N 1
ATOM 1646 C CA . ARG B 1 39 ? 7.652 7.164 19.969 1 92.06 39 ARG B CA 1
ATOM 1647 C C . ARG B 1 39 ? 8.062 8.617 19.719 1 92.06 39 ARG B C 1
ATOM 1649 O O . ARG B 1 39 ? 7.746 9.188 18.672 1 92.06 39 ARG B O 1
ATOM 1656 N N . ALA B 1 40 ? 8.922 9.086 20.594 1 93.06 40 ALA B N 1
ATOM 1657 C CA . ALA B 1 40 ? 9.383 10.469 20.5 1 93.06 40 ALA B CA 1
ATOM 1658 C C . ALA B 1 40 ? 10.375 10.641 19.359 1 93.06 40 ALA B C 1
ATOM 1660 O O . ALA B 1 40 ? 10.461 11.711 18.75 1 93.06 40 ALA B O 1
ATOM 1661 N N . ASP B 1 41 ? 11.117 9.648 19.047 1 92.19 41 ASP B N 1
ATOM 1662 C CA . ASP B 1 41 ? 12.195 9.773 18.078 1 92.19 41 ASP B CA 1
ATOM 1663 C C . ASP B 1 41 ? 11.656 9.828 16.641 1 92.19 41 ASP B C 1
ATOM 1665 O O . ASP B 1 41 ? 12.398 10.102 15.703 1 92.19 41 ASP B O 1
ATOM 1669 N N . VAL B 1 42 ? 10.359 9.617 16.516 1 92.44 42 VAL B N 1
ATOM 1670 C CA . VAL B 1 42 ? 9.773 9.734 15.18 1 92.44 42 VAL B CA 1
ATOM 1671 C C . VAL B 1 42 ? 8.758 10.875 15.164 1 92.44 42 VAL B C 1
ATOM 1673 O O . VAL B 1 42 ? 8.117 11.125 14.141 1 92.44 42 VAL B O 1
ATOM 1676 N N . ALA B 1 43 ? 8.609 11.508 16.312 1 93.25 43 ALA B N 1
ATOM 1677 C CA . ALA B 1 43 ? 7.652 12.609 16.406 1 93.25 43 ALA B CA 1
ATOM 1678 C C . ALA B 1 43 ? 8.094 13.781 15.539 1 93.25 43 ALA B C 1
ATOM 1680 O O . ALA B 1 43 ? 9.281 14.109 15.477 1 93.25 43 ALA B O 1
ATOM 1681 N N . PHE B 1 44 ? 7.141 14.367 14.883 1 92.12 44 PHE B N 1
ATOM 1682 C CA . PHE B 1 44 ? 7.426 15.531 14.062 1 92.12 44 PHE B CA 1
ATOM 1683 C C . PHE B 1 44 ? 7.695 16.75 14.93 1 92.12 44 PHE B C 1
ATOM 1685 O O . PHE B 1 44 ? 7.211 16.844 16.062 1 92.12 44 PHE B O 1
ATOM 1692 N N . ARG B 1 45 ? 8.492 17.625 14.383 1 92.25 45 ARG B N 1
ATOM 1693 C CA . ARG B 1 45 ? 8.836 18.906 14.984 1 92.25 45 ARG B CA 1
ATOM 1694 C C . ARG B 1 45 ? 8.672 20.047 13.984 1 92.25 45 ARG B C 1
ATOM 1696 O O . ARG B 1 45 ? 8.453 19.812 12.797 1 92.25 45 ARG B O 1
ATOM 1703 N N . ASP B 1 46 ? 8.805 21.297 14.461 1 89 46 ASP B N 1
ATOM 1704 C CA . ASP B 1 46 ? 8.633 22.453 13.602 1 89 46 ASP B CA 1
ATOM 1705 C C . ASP B 1 46 ? 9.641 22.453 12.453 1 89 46 ASP B C 1
ATOM 1707 O O . ASP B 1 46 ? 9.336 22.906 11.352 1 89 46 ASP B O 1
ATOM 1711 N N . GLY B 1 47 ? 10.734 21.922 12.688 1 88.44 47 GLY B N 1
ATOM 1712 C CA . GLY B 1 47 ? 11.789 21.891 11.688 1 88.44 47 GLY B CA 1
ATOM 1713 C C . GLY B 1 47 ? 11.5 20.938 10.547 1 88.44 47 GLY B C 1
ATOM 1714 O O . GLY B 1 47 ? 12.172 20.984 9.508 1 88.44 47 GLY B O 1
ATOM 1715 N N . ASP B 1 48 ? 10.469 20.188 10.711 1 87.81 48 ASP B N 1
ATOM 1716 C CA . ASP B 1 48 ? 10.133 19.219 9.68 1 87.81 48 ASP B CA 1
ATOM 1717 C C . ASP B 1 48 ? 9.156 19.812 8.664 1 87.81 48 ASP B C 1
ATOM 1719 O O . ASP B 1 48 ? 8.719 19.109 7.738 1 87.81 48 ASP B O 1
ATOM 1723 N N . PHE B 1 49 ? 8.828 21.047 8.773 1 87.5 49 PHE B N 1
ATOM 1724 C CA . PHE B 1 49 ? 7.914 21.734 7.867 1 87.5 49 PHE B CA 1
ATOM 1725 C C . PHE B 1 49 ? 8.523 21.844 6.473 1 87.5 49 PHE B C 1
ATOM 1727 O O . PHE B 1 49 ? 9.703 22.156 6.328 1 87.5 49 PHE B O 1
ATOM 1734 N N . VAL B 1 50 ? 7.711 21.547 5.465 1 85.19 50 VAL B N 1
ATOM 1735 C CA . VAL B 1 50 ? 8.203 21.594 4.094 1 85.19 50 VAL B CA 1
ATOM 1736 C C . VAL B 1 50 ? 7.504 22.734 3.334 1 85.19 50 VAL B C 1
ATOM 1738 O O . VAL B 1 50 ? 8.156 23.688 2.893 1 85.19 50 VAL B O 1
ATOM 1741 N N . VAL B 1 51 ? 6.184 22.609 3.223 1 83 51 VAL B N 1
ATOM 1742 C CA . VAL B 1 51 ? 5.457 23.578 2.41 1 83 51 VAL B CA 1
ATOM 1743 C C . VAL B 1 51 ? 4.016 23.688 2.895 1 83 51 VAL B C 1
ATOM 1745 O O . VAL B 1 51 ? 3.482 22.75 3.496 1 83 51 VAL B O 1
ATOM 1748 N N . VAL B 1 52 ? 3.424 24.828 2.701 1 82.25 52 VAL B N 1
ATOM 1749 C CA . VAL B 1 52 ? 2.006 25.062 2.969 1 82.25 52 VAL B CA 1
ATOM 1750 C C . VAL B 1 52 ? 1.293 25.453 1.678 1 82.25 52 VAL B C 1
ATOM 1752 O O . VAL B 1 52 ? 1.828 26.234 0.878 1 82.25 52 VAL B O 1
ATOM 1755 N N . HIS B 1 53 ? 0.244 24.703 1.42 1 75.5 53 HIS B N 1
ATOM 1756 C CA . HIS B 1 53 ? -0.578 25.016 0.259 1 75.5 53 HIS B CA 1
ATOM 1757 C C . HIS B 1 53 ? -1.937 25.578 0.68 1 75.5 53 HIS B C 1
ATOM 1759 O O . HIS B 1 53 ? -2.539 25.078 1.637 1 75.5 53 HIS B O 1
ATOM 1765 N N . GLN B 1 54 ? -2.27 26.594 -0.044 1 73 54 GLN B N 1
ATOM 1766 C CA . GLN B 1 54 ? -3.621 27.094 0.166 1 73 54 GLN B CA 1
ATOM 1767 C C . GLN B 1 54 ? -4.602 26.484 -0.826 1 73 54 GLN B C 1
ATOM 1769 O O . GLN B 1 54 ? -4.324 26.422 -2.025 1 73 54 GLN B O 1
ATOM 1774 N N . CYS B 1 55 ? -5.547 25.75 -0.255 1 63.59 55 CYS B N 1
ATOM 1775 C CA . CYS B 1 55 ? -6.613 25.266 -1.125 1 63.59 55 CYS B CA 1
ATOM 1776 C C . CYS B 1 55 ? -7.586 26.391 -1.476 1 63.59 55 CYS B C 1
ATOM 1778 O O . CYS B 1 55 ? -8.211 26.969 -0.59 1 63.59 55 CYS B O 1
ATOM 1780 N N . THR B 1 56 ? -7.555 26.656 -2.764 1 61.34 56 THR B N 1
ATOM 1781 C CA . THR B 1 56 ? -8.391 27.781 -3.199 1 61.34 56 THR B CA 1
ATOM 1782 C C . THR B 1 56 ? -9.867 27.438 -3.008 1 61.34 56 THR B C 1
ATOM 1784 O O . THR B 1 56 ? -10.688 28.344 -2.764 1 61.34 56 THR B O 1
ATOM 1787 N N . ARG B 1 57 ? -10.047 26.281 -3.201 1 60.38 57 ARG B N 1
ATOM 1788 C CA . ARG B 1 57 ? -11.461 25.906 -3.162 1 60.38 57 ARG B CA 1
ATOM 1789 C C . ARG B 1 57 ? -11.953 25.781 -1.725 1 60.38 57 ARG B C 1
ATOM 1791 O O . ARG B 1 57 ? -13.148 25.953 -1.456 1 60.38 57 ARG B O 1
ATOM 1798 N N . SER B 1 58 ? -10.945 25.578 -1.076 1 60.22 58 SER B N 1
ATOM 1799 C CA . SER B 1 58 ? -11.312 25.438 0.33 1 60.22 58 SER B CA 1
ATOM 1800 C C . SER B 1 58 ? -10.609 26.484 1.188 1 60.22 58 SER B C 1
ATOM 1802 O O . SER B 1 58 ? -9.703 27.188 0.716 1 60.22 58 SER B O 1
ATOM 1804 N N . LYS B 1 59 ? -11.203 26.906 2.305 1 67.12 59 LYS B N 1
ATOM 1805 C CA . LYS B 1 59 ? -10.602 27.844 3.248 1 67.12 59 LYS B CA 1
ATOM 1806 C C . LYS B 1 59 ? -9.539 27.156 4.102 1 67.12 59 LYS B C 1
ATOM 1808 O O . LYS B 1 59 ? -9.18 27.656 5.172 1 67.12 59 LYS B O 1
ATOM 1813 N N . TYR B 1 60 ? -8.93 26 3.514 1 72.38 60 TYR B N 1
ATOM 1814 C CA . TYR B 1 60 ? -7.961 25.266 4.324 1 72.38 60 TYR B CA 1
ATOM 1815 C C . TYR B 1 60 ? -6.535 25.531 3.859 1 72.38 60 TYR B C 1
ATOM 1817 O O . TYR B 1 60 ? -6.293 25.734 2.668 1 72.38 60 TYR B O 1
ATOM 1825 N N . LEU B 1 61 ? -5.691 25.656 4.898 1 79.69 61 LEU B N 1
ATOM 1826 C CA . LEU B 1 61 ? -4.258 25.562 4.637 1 79.69 61 LEU B CA 1
ATOM 1827 C C . LEU B 1 61 ? -3.758 24.141 4.848 1 79.69 61 LEU B C 1
ATOM 1829 O O . LEU B 1 61 ? -4.09 23.5 5.848 1 79.69 61 LEU B O 1
ATOM 1833 N N . LEU B 1 62 ? -3.096 23.688 3.879 1 81.62 62 LEU B N 1
ATOM 1834 C CA . LEU B 1 62 ? -2.564 22.328 3.943 1 81.62 62 LEU B CA 1
ATOM 1835 C C . LEU B 1 62 ? -1.069 22.344 4.242 1 81.62 62 LEU B C 1
ATOM 1837 O O . LEU B 1 62 ? -0.259 22.641 3.359 1 81.62 62 LEU B O 1
ATOM 1841 N N . TYR B 1 63 ? -0.733 22.047 5.535 1 85.88 63 TYR B N 1
ATOM 1842 C CA . TYR B 1 63 ? 0.668 22 5.941 1 85.88 63 TYR B CA 1
ATOM 1843 C C . TYR B 1 63 ? 1.275 20.625 5.66 1 85.88 63 TYR B C 1
ATOM 1845 O O . TYR B 1 63 ? 0.705 19.609 6.035 1 85.88 63 TYR B O 1
ATOM 1853 N N . PHE B 1 64 ? 2.328 20.656 4.988 1 88.56 64 PHE B N 1
ATOM 1854 C CA . PHE B 1 64 ? 3.018 19.406 4.656 1 88.56 64 PHE B CA 1
ATOM 1855 C C . PHE B 1 64 ? 4.363 19.328 5.375 1 88.56 64 PHE B C 1
ATOM 1857 O O . PHE B 1 64 ? 5.16 20.266 5.312 1 88.56 64 PHE B O 1
ATOM 1864 N N . PHE B 1 65 ? 4.562 18.25 6.113 1 88.5 65 PHE B N 1
ATOM 1865 C CA . PHE B 1 65 ? 5.793 18 6.859 1 88.5 65 PHE B CA 1
ATOM 1866 C C . PHE B 1 65 ? 6.496 16.75 6.348 1 88.5 65 PHE B C 1
ATOM 1868 O O . PHE B 1 65 ? 5.844 15.805 5.898 1 88.5 65 PHE B O 1
ATOM 1875 N N . ALA B 1 66 ? 7.781 16.781 6.387 1 87.88 66 ALA B N 1
ATOM 1876 C CA . ALA B 1 66 ? 8.617 15.641 6.043 1 87.88 66 ALA B CA 1
ATOM 1877 C C . ALA B 1 66 ? 9.742 15.445 7.055 1 87.88 66 ALA B C 1
ATOM 1879 O O . ALA B 1 66 ? 10.383 16.422 7.465 1 87.88 66 ALA B O 1
ATOM 1880 N N . LYS B 1 67 ? 9.883 14.25 7.484 1 87.94 67 LYS B N 1
ATOM 1881 C CA . LYS B 1 67 ? 10.906 13.961 8.484 1 87.94 67 LYS B CA 1
ATOM 1882 C C . LYS B 1 67 ? 11.844 12.859 8 1 87.94 67 LYS B C 1
ATOM 1884 O O . LYS B 1 67 ? 11.391 11.82 7.52 1 87.94 67 LYS B O 1
ATOM 1889 N N . ARG B 1 68 ? 13.094 13.117 8.156 1 86.19 68 ARG B N 1
ATOM 1890 C CA . ARG B 1 68 ? 14.086 12.078 7.926 1 86.19 68 ARG B CA 1
ATOM 1891 C C . ARG B 1 68 ? 14.156 11.117 9.102 1 86.19 68 ARG B C 1
ATOM 1893 O O . ARG B 1 68 ? 14.195 11.547 10.258 1 86.19 68 ARG B O 1
ATOM 1900 N N . VAL B 1 69 ? 14.055 9.875 8.727 1 87.62 69 VAL B N 1
ATOM 1901 C CA . VAL B 1 69 ? 14.133 8.867 9.781 1 87.62 69 VAL B CA 1
ATOM 1902 C C . VAL B 1 69 ? 15.102 7.766 9.359 1 87.62 69 VAL B C 1
ATOM 1904 O O . VAL B 1 69 ? 15.422 7.629 8.18 1 87.62 69 VAL B O 1
ATOM 1907 N N . THR B 1 70 ? 15.641 7.035 10.375 1 87.75 70 THR B N 1
ATOM 1908 C CA . THR B 1 70 ? 16.453 5.863 10.062 1 87.75 70 THR B CA 1
ATOM 1909 C C . THR B 1 70 ? 15.594 4.738 9.492 1 87.75 70 THR B C 1
ATOM 1911 O O . THR B 1 70 ? 14.367 4.777 9.602 1 87.75 70 THR B O 1
ATOM 1914 N N . MET B 1 71 ? 16.234 3.758 8.914 1 87.25 71 MET B N 1
ATOM 1915 C CA . MET B 1 71 ? 15.484 2.629 8.375 1 87.25 71 MET B CA 1
ATOM 1916 C C . MET B 1 71 ? 14.75 1.875 9.477 1 87.25 71 MET B C 1
ATOM 1918 O O . MET B 1 71 ? 13.633 1.399 9.273 1 87.25 71 MET B O 1
ATOM 1922 N N . ASP B 1 72 ? 15.383 1.83 10.602 1 90.12 72 ASP B N 1
ATOM 1923 C CA . ASP B 1 72 ? 14.734 1.186 11.742 1 90.12 72 ASP B CA 1
ATOM 1924 C C . ASP B 1 72 ? 13.461 1.925 12.141 1 90.12 72 ASP B C 1
ATOM 1926 O O . ASP B 1 72 ? 12.438 1.299 12.43 1 90.12 72 ASP B O 1
ATOM 1930 N N . GLN B 1 73 ? 13.547 3.227 12.18 1 89.38 73 GLN B N 1
ATOM 1931 C CA . GLN B 1 73 ? 12.383 4.047 12.5 1 89.38 73 GLN B CA 1
ATOM 1932 C C . GLN B 1 73 ? 11.305 3.924 11.422 1 89.38 73 GLN B C 1
ATOM 1934 O O . GLN B 1 73 ? 10.117 3.889 11.727 1 89.38 73 GLN B O 1
ATOM 1939 N N . PHE B 1 74 ? 11.805 3.836 10.211 1 90.75 74 PHE B N 1
ATOM 1940 C CA . PHE B 1 74 ? 10.898 3.697 9.086 1 90.75 74 PHE B CA 1
ATOM 1941 C C . PHE B 1 74 ? 10.125 2.387 9.172 1 90.75 74 PHE B C 1
ATOM 1943 O O . PHE B 1 74 ? 8.898 2.367 8.992 1 90.75 74 PHE B O 1
ATOM 1950 N N . GLU B 1 75 ? 10.805 1.349 9.445 1 91.44 75 GLU B N 1
ATOM 1951 C CA . GLU B 1 75 ? 10.18 0.035 9.586 1 91.44 75 GLU B CA 1
ATOM 1952 C C . GLU B 1 75 ? 9.227 0.002 10.773 1 91.44 75 GLU B C 1
ATOM 1954 O O . GLU B 1 75 ? 8.172 -0.625 10.711 1 91.44 75 GLU B O 1
ATOM 1959 N N . TYR B 1 76 ? 9.656 0.658 11.789 1 93.75 76 TYR B N 1
ATOM 1960 C CA . TYR B 1 76 ? 8.781 0.8 12.945 1 93.75 76 TYR B CA 1
ATOM 1961 C C . TYR B 1 76 ? 7.457 1.451 12.555 1 93.75 76 TYR B C 1
ATOM 1963 O O . TYR B 1 76 ? 6.387 0.967 12.922 1 93.75 76 TYR B O 1
ATOM 1971 N N . LEU B 1 77 ? 7.508 2.49 11.797 1 92.94 77 LEU B N 1
ATOM 1972 C CA . LEU B 1 77 ? 6.312 3.219 11.391 1 92.94 77 LEU B CA 1
ATOM 1973 C C . LEU B 1 77 ? 5.43 2.359 10.492 1 92.94 77 LEU B C 1
ATOM 1975 O O . LEU B 1 77 ? 4.203 2.389 10.602 1 92.94 77 LEU B O 1
ATOM 1979 N N . GLU B 1 78 ? 6.027 1.625 9.602 1 93.94 78 GLU B N 1
ATOM 1980 C CA . GLU B 1 78 ? 5.266 0.729 8.734 1 93.94 78 GLU B CA 1
ATOM 1981 C C . GLU B 1 78 ? 4.527 -0.329 9.547 1 93.94 78 GLU B C 1
ATOM 1983 O O . GLU B 1 78 ? 3.34 -0.573 9.328 1 93.94 78 GLU B O 1
ATOM 1988 N N . GLN B 1 79 ? 5.254 -0.881 10.516 1 94.88 79 GLN B N 1
ATOM 1989 C CA . GLN B 1 79 ? 4.676 -1.955 11.32 1 94.88 79 GLN B CA 1
ATOM 1990 C C . GLN B 1 79 ? 3.547 -1.435 12.203 1 94.88 79 GLN B C 1
ATOM 1992 O O . GLN B 1 79 ? 2.5 -2.072 12.328 1 94.88 79 GLN B O 1
ATOM 1997 N N . THR B 1 80 ? 3.777 -0.341 12.789 1 95.88 80 THR B N 1
ATOM 1998 C CA . THR B 1 80 ? 2.768 0.193 13.695 1 95.88 80 THR B CA 1
ATOM 1999 C C . THR B 1 80 ? 1.541 0.666 12.922 1 95.88 80 THR B C 1
ATOM 2001 O O . THR B 1 80 ? 0.425 0.648 13.445 1 95.88 80 THR B O 1
ATOM 2004 N N . THR B 1 81 ? 1.712 1.074 11.695 1 95.12 81 THR B N 1
ATOM 2005 C CA . THR B 1 81 ? 0.576 1.489 10.875 1 95.12 81 THR B CA 1
ATOM 2006 C C . THR B 1 81 ? -0.427 0.349 10.727 1 95.12 81 THR B C 1
ATOM 2008 O O . THR B 1 81 ? -1.638 0.564 10.82 1 95.12 81 THR B O 1
ATOM 2011 N N . LEU B 1 82 ? 0.072 -0.861 10.57 1 95.38 82 LEU B N 1
ATOM 2012 C CA . LEU B 1 82 ? -0.808 -2.01 10.383 1 95.38 82 LEU B CA 1
ATOM 2013 C C . LEU B 1 82 ? -1.597 -2.303 11.656 1 95.38 82 LEU B C 1
ATOM 2015 O O . LEU B 1 82 ? -2.59 -3.035 11.617 1 95.38 82 LEU B O 1
ATOM 2019 N N . LYS B 1 83 ? -1.143 -1.74 12.727 1 94.94 83 LYS B N 1
ATOM 2020 C CA . LYS B 1 83 ? -1.793 -1.989 14.008 1 94.94 83 LYS B CA 1
ATOM 2021 C C . LYS B 1 83 ? -2.555 -0.756 14.484 1 94.94 83 LYS B C 1
ATOM 2023 O O . LYS B 1 83 ? -3.141 -0.764 15.57 1 94.94 83 LYS B O 1
ATOM 2028 N N . ALA B 1 84 ? -2.471 0.284 13.742 1 95.62 84 ALA B N 1
ATOM 2029 C CA . ALA B 1 84 ? -3.088 1.55 14.125 1 95.62 84 ALA B CA 1
ATOM 2030 C C . ALA B 1 84 ? -4.609 1.431 14.156 1 95.62 84 ALA B C 1
ATOM 2032 O O . ALA B 1 84 ? -5.191 0.618 13.438 1 95.62 84 ALA B O 1
ATOM 2033 N N . GLU B 1 85 ? -5.219 2.26 14.898 1 92.75 85 GLU B N 1
ATOM 2034 C CA . GLU B 1 85 ? -6.668 2.271 15.078 1 92.75 85 GLU B CA 1
ATOM 2035 C C . GLU B 1 85 ? -7.379 2.535 13.75 1 92.75 85 GLU B C 1
ATOM 2037 O O . GLU B 1 85 ? -8.438 1.958 13.484 1 92.75 85 GLU B O 1
ATOM 2042 N N . GLU B 1 86 ? -6.82 3.281 12.945 1 93.25 86 GLU B N 1
ATOM 2043 C CA . GLU B 1 86 ? -7.488 3.732 11.734 1 93.25 86 GLU B CA 1
ATOM 2044 C C . GLU B 1 86 ? -7.137 2.842 10.547 1 93.25 86 GLU B C 1
ATOM 2046 O O . GLU B 1 86 ? -7.625 3.059 9.43 1 93.25 86 GLU B O 1
ATOM 2051 N N . TYR B 1 87 ? -6.281 1.872 10.781 1 94.94 87 TYR B N 1
ATOM 2052 C CA . TYR B 1 87 ? -5.965 0.953 9.695 1 94.94 87 TYR B CA 1
ATOM 2053 C C . TYR B 1 87 ? -7.176 0.102 9.328 1 94.94 87 TYR B C 1
ATOM 2055 O O . TYR B 1 87 ? -7.848 -0.438 10.211 1 94.94 87 TYR B O 1
ATOM 2063 N N . GLY B 1 88 ? -7.441 0.016 8.055 1 92.62 88 GLY B N 1
ATOM 2064 C CA . GLY B 1 88 ? -8.633 -0.668 7.586 1 92.62 88 GLY B CA 1
ATOM 2065 C C . GLY B 1 88 ? -9.852 0.232 7.523 1 92.62 88 GLY B C 1
ATOM 2066 O O . GLY B 1 88 ? -10.914 -0.185 7.062 1 92.62 88 GLY B O 1
ATOM 2067 N N . ARG B 1 89 ? -9.672 1.466 8.016 1 93.06 89 ARG B N 1
ATOM 2068 C CA . ARG B 1 89 ? -10.75 2.453 7.965 1 93.06 89 ARG B CA 1
ATOM 2069 C C . ARG B 1 89 ? -10.344 3.656 7.117 1 93.06 89 ARG B C 1
ATOM 2071 O O . ARG B 1 89 ? -10.727 3.752 5.949 1 93.06 89 ARG B O 1
ATOM 2078 N N . GLU B 1 90 ? -9.438 4.453 7.625 1 92.19 90 GLU B N 1
ATOM 2079 C CA . GLU B 1 90 ? -8.953 5.617 6.883 1 92.19 90 GLU B CA 1
ATOM 2080 C C . GLU B 1 90 ? -7.715 5.277 6.062 1 92.19 90 GLU B C 1
ATOM 2082 O O . GLU B 1 90 ? -7.48 5.863 5.008 1 92.19 90 GLU B O 1
ATOM 2087 N N . THR B 1 91 ? -6.965 4.441 6.648 1 94.19 91 THR B N 1
ATOM 2088 C CA . THR B 1 91 ? -5.754 3.961 5.988 1 94.19 91 THR B CA 1
ATOM 2089 C C . THR B 1 91 ? -5.934 2.521 5.516 1 94.19 91 THR B C 1
ATOM 2091 O O . THR B 1 91 ? -6.238 1.632 6.316 1 94.19 91 THR B O 1
ATOM 2094 N N . MET B 1 92 ? -5.695 2.328 4.234 1 95.88 92 MET B N 1
ATOM 2095 C CA . MET B 1 92 ? -5.934 1.001 3.672 1 95.88 92 MET B CA 1
ATOM 2096 C C . MET B 1 92 ? -4.621 0.323 3.299 1 95.88 92 MET B C 1
ATOM 2098 O O . MET B 1 92 ? -4.621 -0.786 2.764 1 95.88 92 MET B O 1
ATOM 2102 N N . GLY B 1 93 ? -3.518 0.993 3.529 1 96.06 93 GLY B N 1
ATOM 2103 C CA . GLY B 1 93 ? -2.234 0.373 3.24 1 96.06 93 GLY B CA 1
ATOM 2104 C C . GLY B 1 93 ? -1.067 1.335 3.359 1 96.06 93 GLY B C 1
ATOM 2105 O O . GLY B 1 93 ? -1.26 2.553 3.391 1 96.06 93 GLY B O 1
ATOM 2106 N N . VAL B 1 94 ? 0.098 0.732 3.438 1 95.31 94 VAL B N 1
ATOM 2107 C CA . VAL B 1 94 ? 1.348 1.483 3.502 1 95.31 94 VAL B CA 1
ATOM 2108 C C . VAL B 1 94 ? 2.281 1.027 2.383 1 95.31 94 VAL B C 1
ATOM 2110 O O . VAL B 1 94 ? 2.377 -0.167 2.092 1 95.31 94 VAL B O 1
ATOM 2113 N N . VAL B 1 95 ? 2.945 2.045 1.776 1 95.81 95 VAL B N 1
ATOM 2114 C CA . VAL B 1 95 ? 3.814 1.68 0.664 1 95.81 95 VAL B CA 1
ATOM 2115 C C . VAL B 1 95 ? 5.109 2.486 0.733 1 95.81 95 VAL B C 1
ATOM 2117 O O . VAL B 1 95 ? 5.117 3.617 1.226 1 95.81 95 VAL B O 1
ATOM 2120 N N . ARG B 1 96 ? 6.137 1.873 0.25 1 93.44 96 ARG B N 1
ATOM 2121 C CA . ARG B 1 96 ? 7.379 2.564 -0.078 1 93.44 96 ARG B CA 1
ATOM 2122 C C . ARG B 1 96 ? 7.379 3.033 -1.529 1 93.44 96 ARG B C 1
ATOM 2124 O O . ARG B 1 96 ? 7.258 2.223 -2.449 1 93.44 96 ARG B O 1
ATOM 2131 N N . VAL B 1 97 ? 7.484 4.301 -1.664 1 93.19 97 VAL B N 1
ATOM 2132 C CA . VAL B 1 97 ? 7.508 4.844 -3.018 1 93.19 97 VAL B CA 1
ATOM 2133 C C . VAL B 1 97 ? 8.828 4.48 -3.697 1 93.19 97 VAL B C 1
ATOM 2135 O O . VAL B 1 97 ? 9.906 4.754 -3.16 1 93.19 97 VAL B O 1
ATOM 2138 N N . PRO B 1 98 ? 8.742 3.76 -4.852 1 92.62 98 PRO B N 1
ATOM 2139 C CA . PRO B 1 98 ? 9.992 3.58 -5.586 1 92.62 98 PRO B CA 1
ATOM 2140 C C . PRO B 1 98 ? 10.594 4.898 -6.062 1 92.62 98 PRO B C 1
ATOM 2142 O O . PRO B 1 98 ? 10 5.578 -6.906 1 92.62 98 PRO B O 1
ATOM 2145 N N . ILE B 1 99 ? 11.703 5.219 -5.574 1 89.94 99 ILE B N 1
ATOM 2146 C CA . ILE B 1 99 ? 12.297 6.512 -5.898 1 89.94 99 ILE B CA 1
ATOM 2147 C C . ILE B 1 99 ? 13.391 6.332 -6.949 1 89.94 99 ILE B C 1
ATOM 2149 O O . ILE B 1 99 ? 14.398 7.047 -6.941 1 89.94 99 ILE B O 1
ATOM 2153 N N . TYR B 1 100 ? 13.289 5.324 -7.711 1 87.62 100 TYR B N 1
ATOM 2154 C CA . TYR B 1 100 ? 14.188 5.031 -8.82 1 87.62 100 TYR B CA 1
ATOM 2155 C C . TYR B 1 100 ? 13.414 4.859 -10.125 1 87.62 100 TYR B C 1
ATOM 2157 O O . TYR B 1 100 ? 12.188 4.773 -10.109 1 87.62 100 TYR B O 1
ATOM 2165 N N . THR B 1 101 ? 14.148 4.914 -11.203 1 92.12 101 THR B N 1
ATOM 2166 C CA . THR B 1 101 ? 13.625 4.59 -12.531 1 92.12 101 THR B CA 1
ATOM 2167 C C . THR B 1 101 ? 14.391 3.414 -13.133 1 92.12 101 THR B C 1
ATOM 2169 O O . THR B 1 101 ? 15.625 3.398 -13.133 1 92.12 101 THR B O 1
ATOM 2172 N N . MET B 1 102 ? 13.664 2.482 -13.555 1 91.94 102 MET B N 1
ATOM 2173 C CA . MET B 1 102 ? 14.289 1.287 -14.117 1 91.94 102 MET B CA 1
ATOM 2174 C C . MET B 1 102 ? 14.797 1.547 -15.531 1 91.94 102 MET B C 1
ATOM 2176 O O . MET B 1 102 ? 14.656 2.652 -16.047 1 91.94 102 MET B O 1
ATOM 2180 N N . GLU B 1 103 ? 15.391 0.564 -16.094 1 91.31 103 GLU B N 1
ATOM 2181 C CA . GLU B 1 103 ? 16.125 0.709 -17.344 1 91.31 103 GLU B CA 1
ATOM 2182 C C . GLU B 1 103 ? 15.211 1.128 -18.484 1 91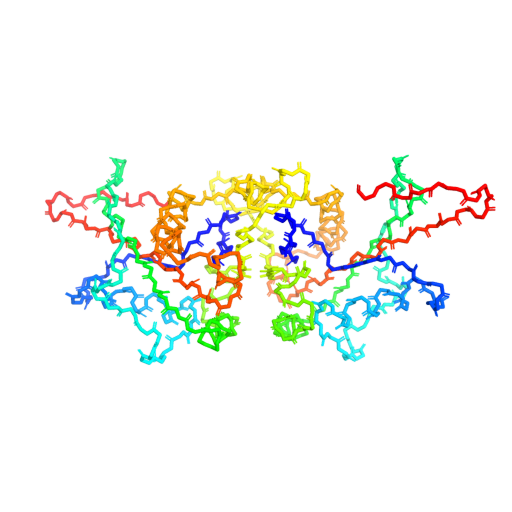.31 103 GLU B C 1
ATOM 2184 O O . GLU B 1 103 ? 15.633 1.825 -19.406 1 91.31 103 GLU B O 1
ATOM 2189 N N . ASP B 1 104 ? 14.008 0.798 -18.422 1 93.06 104 ASP B N 1
ATOM 2190 C CA . ASP B 1 104 ? 13.086 1.115 -19.5 1 93.06 104 ASP B CA 1
ATOM 2191 C C . ASP B 1 104 ? 12.648 2.578 -19.453 1 93.06 104 ASP B C 1
ATOM 2193 O O . ASP B 1 104 ? 11.906 3.043 -20.312 1 93.06 104 ASP B O 1
ATOM 2197 N N . GLY B 1 105 ? 13.094 3.338 -18.375 1 91.69 105 GLY B N 1
ATOM 2198 C CA . GLY B 1 105 ? 12.812 4.762 -18.25 1 91.69 105 GLY B CA 1
ATOM 2199 C C . GLY B 1 105 ? 11.43 5.051 -17.703 1 91.69 105 GLY B C 1
ATOM 2200 O O . GLY B 1 105 ? 11.055 6.211 -17.531 1 91.69 105 GLY B O 1
ATOM 2201 N N . PHE B 1 106 ? 10.641 4.07 -17.406 1 93.31 106 PHE B N 1
ATOM 2202 C CA . PHE B 1 106 ? 9.266 4.309 -16.984 1 93.31 106 PHE B CA 1
ATOM 2203 C C . PHE B 1 106 ? 8.961 3.584 -15.68 1 93.31 106 PHE B C 1
ATOM 2205 O O . PHE B 1 106 ? 8.508 4.195 -14.711 1 93.31 106 PHE B O 1
ATOM 2212 N N . ARG B 1 107 ? 9.352 2.33 -15.617 1 94.06 107 ARG B N 1
ATOM 2213 C CA . ARG B 1 107 ? 9.039 1.574 -14.406 1 94.06 107 ARG B CA 1
ATOM 2214 C C . ARG B 1 107 ? 9.789 2.135 -13.203 1 94.06 107 ARG B C 1
ATOM 2216 O O . ARG B 1 107 ? 10.93 2.588 -13.328 1 94.06 107 ARG B O 1
ATOM 2223 N N . GLY B 1 108 ? 9.172 2.084 -12.078 1 94.94 108 GLY B N 1
ATOM 2224 C CA . GLY B 1 108 ? 9.648 2.744 -10.867 1 94.94 108 GLY B CA 1
ATOM 2225 C C . GLY B 1 108 ? 8.844 3.98 -10.508 1 94.94 108 GLY B C 1
ATOM 2226 O O . GLY B 1 108 ? 7.621 3.916 -10.383 1 94.94 108 GLY B O 1
ATOM 2227 N N . LEU B 1 109 ? 9.523 5.121 -10.328 1 93.31 109 LEU B N 1
ATOM 2228 C CA . LEU B 1 109 ? 8.883 6.34 -9.852 1 93.31 109 LEU B CA 1
ATOM 2229 C C . LEU B 1 109 ? 7.941 6.91 -10.906 1 93.31 109 LEU B C 1
ATOM 2231 O O . LEU B 1 109 ? 6.793 7.238 -10.609 1 93.31 109 LEU B O 1
ATOM 2235 N N . PRO B 1 110 ? 8.352 6.965 -12.188 1 95.19 110 PRO B N 1
ATOM 2236 C CA . PRO B 1 110 ? 7.414 7.523 -13.164 1 95.19 110 PRO B CA 1
ATOM 2237 C C . PRO B 1 110 ? 6.113 6.73 -13.258 1 95.19 110 PRO B C 1
ATOM 2239 O O . PRO B 1 110 ? 5.035 7.32 -13.367 1 95.19 110 PRO B O 1
ATOM 2242 N N . ALA B 1 111 ? 6.238 5.449 -13.195 1 96.19 111 ALA B N 1
ATOM 2243 C CA . ALA B 1 111 ? 5.043 4.609 -13.211 1 96.19 111 ALA B CA 1
ATOM 2244 C C . ALA B 1 111 ? 4.199 4.836 -11.961 1 96.19 111 ALA B C 1
ATOM 2246 O O . ALA B 1 111 ? 2.975 4.941 -12.039 1 96.19 111 ALA B O 1
ATOM 2247 N N . PHE B 1 112 ? 4.887 4.953 -10.844 1 96.94 112 PHE B N 1
ATOM 2248 C CA . PHE B 1 112 ? 4.176 5.188 -9.594 1 96.94 112 PHE B CA 1
ATOM 2249 C C . PHE B 1 112 ? 3.387 6.492 -9.656 1 96.94 112 PHE B C 1
ATOM 2251 O O . PHE B 1 112 ? 2.273 6.574 -9.133 1 96.94 112 PHE B O 1
ATOM 2258 N N . LEU B 1 113 ? 3.957 7.414 -10.344 1 96.12 113 LEU B N 1
ATOM 2259 C CA . LEU B 1 113 ? 3.352 8.742 -10.398 1 96.12 113 LEU B CA 1
ATOM 2260 C C . LEU B 1 113 ? 2.121 8.734 -11.305 1 96.12 113 LEU B C 1
ATOM 2262 O O . LEU B 1 113 ? 1.372 9.711 -11.344 1 96.12 113 LEU B O 1
ATOM 2266 N N . THR B 1 114 ? 1.857 7.629 -11.953 1 97.25 114 THR B N 1
ATOM 2267 C CA . THR B 1 114 ? 0.65 7.531 -12.766 1 97.25 114 THR B CA 1
ATOM 2268 C C . THR B 1 114 ? -0.507 6.965 -11.945 1 97.25 114 THR B C 1
ATOM 2270 O O . THR B 1 114 ? -1.626 6.84 -12.453 1 97.25 114 THR B O 1
ATOM 2273 N N . ASN B 1 115 ? -0.264 6.66 -10.727 1 97.62 115 ASN B N 1
ATOM 2274 C CA . ASN B 1 115 ? -1.358 6.242 -9.859 1 97.62 115 ASN B CA 1
ATOM 2275 C C . ASN B 1 115 ? -2.242 7.418 -9.461 1 97.62 115 ASN B C 1
ATOM 2277 O O . ASN B 1 115 ? -2.014 8.547 -9.898 1 97.62 115 ASN B O 1
ATOM 2281 N N . SER B 1 116 ? -3.318 7.117 -8.719 1 97.31 116 SER B N 1
ATOM 2282 C CA . SER B 1 116 ? -4.277 8.141 -8.312 1 97.31 116 SER B CA 1
ATOM 2283 C C . SER B 1 116 ? -3.947 8.68 -6.922 1 97.31 116 SER B C 1
ATOM 2285 O O . SER B 1 116 ? -3.777 7.91 -5.977 1 97.31 116 SER B O 1
ATOM 2287 N N . PHE B 1 117 ? -3.918 10.055 -6.801 1 94.94 117 PHE B N 1
ATOM 2288 C CA . PHE B 1 117 ? -3.514 10.703 -5.562 1 94.94 117 PHE B CA 1
ATOM 2289 C C . PHE B 1 117 ? -4.621 11.609 -5.039 1 94.94 117 PHE B C 1
ATOM 2291 O O . PHE B 1 117 ? -5.379 12.188 -5.82 1 94.94 117 PHE B O 1
ATOM 2298 N N . ALA B 1 118 ? -4.641 11.719 -3.807 1 91.81 118 ALA B N 1
ATOM 2299 C CA . ALA B 1 118 ? -5.594 12.625 -3.164 1 91.81 118 ALA B CA 1
ATOM 2300 C C . ALA B 1 118 ? -5.094 14.062 -3.191 1 91.81 118 ALA B C 1
ATOM 2302 O O . ALA B 1 118 ? -3.973 14.344 -2.76 1 91.81 118 ALA B O 1
ATOM 2303 N N . GLY B 1 119 ? -5.969 14.914 -3.703 1 86.62 119 GLY B N 1
ATOM 2304 C CA . GLY B 1 119 ? -5.648 16.328 -3.646 1 86.62 119 GLY B CA 1
ATOM 2305 C C . GLY B 1 119 ? -4.281 16.656 -4.215 1 86.62 119 GLY B C 1
ATOM 2306 O O . GLY B 1 119 ? -3.984 16.328 -5.363 1 86.62 119 GLY B O 1
ATOM 2307 N N . ASN B 1 120 ? -3.418 17.188 -3.324 1 84.5 120 ASN B N 1
ATOM 2308 C CA . ASN B 1 120 ? -2.096 17.625 -3.752 1 84.5 120 ASN B CA 1
ATOM 2309 C C . ASN B 1 120 ? -1.008 16.656 -3.307 1 84.5 120 ASN B C 1
ATOM 2311 O O . ASN B 1 120 ? 0.163 17.016 -3.213 1 84.5 120 ASN B O 1
ATOM 2315 N N . ALA B 1 121 ? -1.388 15.484 -3.066 1 89.88 121 ALA B N 1
ATOM 2316 C CA . ALA B 1 121 ? -0.451 14.516 -2.51 1 89.88 121 ALA B CA 1
ATOM 2317 C C . ALA B 1 121 ? 0.706 14.25 -3.471 1 89.88 121 ALA B C 1
ATOM 2319 O O . ALA B 1 121 ? 1.848 14.07 -3.041 1 89.88 121 ALA B O 1
ATOM 2320 N N . LYS B 1 122 ? 0.358 14.242 -4.773 1 90.94 122 LYS B N 1
ATOM 2321 C CA . LYS B 1 122 ? 1.416 14.023 -5.754 1 90.94 122 LYS B CA 1
ATOM 2322 C C . LYS B 1 122 ? 2.438 15.164 -5.715 1 90.94 122 LYS B C 1
ATOM 2324 O O . LYS B 1 122 ? 3.646 14.914 -5.703 1 90.94 122 LYS B O 1
ATOM 2329 N N . LEU B 1 123 ? 1.944 16.328 -5.672 1 87.25 123 LEU B N 1
ATOM 2330 C CA . LEU B 1 123 ? 2.824 17.484 -5.613 1 87.25 123 LEU B CA 1
ATOM 2331 C C . LEU B 1 123 ? 3.627 17.5 -4.316 1 87.25 123 LEU B C 1
ATOM 2333 O O . LEU B 1 123 ? 4.809 17.844 -4.312 1 87.25 123 LEU B O 1
ATOM 2337 N N . GLN B 1 124 ? 2.99 17.109 -3.271 1 85.69 124 GLN B N 1
ATOM 2338 C CA . GLN B 1 124 ? 3.672 17.031 -1.984 1 85.69 124 GLN B CA 1
ATOM 2339 C C . GLN B 1 124 ? 4.797 16 -2.02 1 85.69 124 GLN B C 1
ATOM 2341 O O . GLN B 1 124 ? 5.891 16.25 -1.509 1 85.69 124 GLN B O 1
ATOM 2346 N N . LEU B 1 125 ? 4.527 14.883 -2.646 1 89.31 125 LEU B N 1
ATOM 2347 C CA . LEU B 1 125 ? 5.562 13.867 -2.805 1 89.31 125 LEU B CA 1
ATOM 2348 C C . LEU B 1 125 ? 6.754 14.414 -3.582 1 89.31 125 LEU B C 1
ATOM 2350 O O . LEU B 1 125 ? 7.898 14.273 -3.15 1 89.31 125 LEU B O 1
ATOM 2354 N N . LEU B 1 126 ? 6.465 15.039 -4.629 1 87.31 126 LEU B N 1
ATOM 2355 C CA . LEU B 1 126 ? 7.52 15.578 -5.477 1 87.31 126 LEU B CA 1
ATOM 2356 C C . LEU B 1 126 ? 8.305 16.656 -4.746 1 87.31 126 LEU B C 1
ATOM 2358 O O . LEU B 1 126 ? 9.531 16.734 -4.875 1 87.31 126 LEU B O 1
ATOM 2362 N N . SER B 1 127 ? 7.586 17.453 -3.982 1 83.69 127 SER B N 1
ATOM 2363 C CA . SER B 1 127 ? 8.25 18.5 -3.201 1 83.69 127 SER B CA 1
ATOM 2364 C C . SER B 1 127 ? 9.211 17.891 -2.184 1 83.69 127 SER B C 1
ATOM 2366 O O . SER B 1 127 ? 10.328 18.375 -2.002 1 83.69 127 SER B O 1
ATOM 2368 N N . ALA B 1 128 ? 8.742 16.844 -1.572 1 83.94 128 ALA B N 1
ATOM 2369 C CA . ALA B 1 128 ? 9.586 16.172 -0.585 1 83.94 128 ALA B CA 1
ATOM 2370 C C . ALA B 1 128 ? 10.812 15.562 -1.242 1 83.94 128 ALA B C 1
ATOM 2372 O O . ALA B 1 128 ? 11.914 15.625 -0.688 1 83.94 128 ALA B O 1
ATOM 2373 N N . LEU B 1 129 ? 10.648 14.977 -2.404 1 83.44 129 LEU B N 1
ATOM 2374 C CA . LEU B 1 129 ? 11.75 14.344 -3.115 1 83.44 129 LEU B CA 1
ATOM 2375 C C . LEU B 1 129 ? 12.773 15.383 -3.576 1 83.44 129 LEU B C 1
ATOM 2377 O O . LEU B 1 129 ? 13.977 15.133 -3.539 1 83.44 129 LEU B O 1
ATOM 2381 N N . LEU B 1 130 ? 12.305 16.484 -3.963 1 79.31 130 LEU B N 1
ATOM 2382 C CA . LEU B 1 130 ? 13.18 17.547 -4.414 1 79.31 130 LEU B CA 1
ATOM 2383 C C . LEU B 1 130 ? 14.008 18.094 -3.254 1 79.31 130 LEU B C 1
ATOM 2385 O O . LEU B 1 130 ? 15.188 18.422 -3.424 1 79.31 130 LEU B O 1
ATOM 2389 N N . LEU B 1 131 ? 13.344 18.203 -2.174 1 73.88 131 LEU B N 1
ATOM 2390 C CA . LEU B 1 131 ? 14.047 18.703 -0.996 1 73.88 131 LEU B CA 1
ATOM 2391 C C . LEU B 1 131 ? 15.164 17.766 -0.582 1 73.88 131 LEU B C 1
ATOM 2393 O O . LEU B 1 131 ? 16.25 18.203 -0.177 1 73.88 131 LEU B O 1
ATOM 2397 N N . GLU B 1 132 ? 14.891 16.469 -0.757 1 70.81 132 GLU B N 1
ATOM 2398 C CA . GLU B 1 132 ? 15.891 15.484 -0.376 1 70.81 132 GLU B CA 1
ATOM 2399 C C . GLU B 1 132 ? 17 15.383 -1.425 1 70.81 132 GLU B C 1
ATOM 2401 O O . GLU B 1 132 ? 18.156 15.141 -1.092 1 70.81 132 GLU B O 1
ATOM 2406 N N . GLY B 1 133 ? 16.562 15.203 -2.709 1 61.69 133 GLY B N 1
ATOM 2407 C CA . GLY B 1 133 ? 17.547 15.188 -3.777 1 61.69 133 GLY B CA 1
ATOM 2408 C C . GLY B 1 133 ? 18.516 16.344 -3.711 1 61.69 133 GLY B C 1
ATOM 2409 O O . GLY B 1 133 ? 19.719 16.188 -3.979 1 61.69 133 GLY B O 1
ATOM 2410 N N . GLU B 1 134 ? 17.875 17.422 -3.539 1 54.81 134 GLU B N 1
ATOM 2411 C CA . GLU B 1 134 ? 18.75 18.578 -3.379 1 54.81 134 GLU B CA 1
ATOM 2412 C C . GLU B 1 134 ? 19.734 18.375 -2.223 1 54.81 134 GLU B C 1
ATOM 2414 O O . GLU B 1 134 ? 20.891 18.781 -2.307 1 54.81 134 GLU B O 1
ATOM 2419 N N . SER B 1 135 ? 19.141 17.688 -1.298 1 47.59 135 SER B N 1
ATOM 2420 C CA . SER B 1 135 ? 20.047 17.406 -0.186 1 47.59 135 SER B CA 1
ATOM 2421 C C . SER B 1 135 ? 21.062 16.328 -0.557 1 47.59 135 SER B C 1
ATOM 2423 O O . SER B 1 135 ? 22.188 16.328 -0.056 1 47.59 135 SER B O 1
ATOM 2425 N N . ALA B 1 136 ? 20.578 15.367 -1.447 1 43.94 136 ALA B N 1
ATOM 2426 C CA . ALA B 1 136 ? 21.422 14.266 -1.898 1 43.94 136 ALA B CA 1
ATOM 2427 C C . ALA B 1 136 ? 22.406 14.734 -2.957 1 43.94 136 ALA B C 1
ATOM 2429 O O . ALA B 1 136 ? 23.531 14.211 -3.045 1 43.94 136 ALA B O 1
ATOM 2430 N N . VAL B 1 137 ? 21.938 15.5 -4.047 1 41.91 137 VAL B N 1
ATOM 2431 C CA . VAL B 1 137 ? 22.906 15.938 -5.059 1 41.91 137 VAL B CA 1
ATOM 2432 C C . VAL B 1 137 ? 24.125 16.547 -4.383 1 41.91 137 VAL B C 1
ATOM 2434 O O . VAL B 1 137 ? 25.203 16.641 -4.992 1 41.91 137 VAL B O 1
ATOM 2437 N N . ARG B 1 138 ? 23.984 17.203 -3.34 1 38 138 ARG B N 1
ATOM 2438 C CA . ARG B 1 138 ? 25.281 17.594 -2.799 1 38 138 ARG B CA 1
ATOM 2439 C C . ARG B 1 138 ? 26.141 16.375 -2.482 1 38 138 ARG B C 1
ATOM 2441 O O . ARG B 1 138 ? 27.344 16.5 -2.229 1 38 138 ARG B O 1
ATOM 2448 N N . LYS B 1 139 ? 25.547 15.422 -1.933 1 37.22 139 LYS B N 1
ATOM 2449 C CA . LYS B 1 139 ? 26.469 14.336 -1.643 1 37.22 139 LYS B CA 1
ATOM 2450 C C . LYS B 1 139 ? 26.531 13.344 -2.797 1 37.22 139 LYS B C 1
ATOM 2452 O O . LYS B 1 139 ? 25.516 13.016 -3.398 1 37.22 139 LYS B O 1
ATOM 2457 N N . GLU B 1 140 ? 27.469 13.164 -3.607 1 36.12 140 GLU B N 1
ATOM 2458 C CA . GLU B 1 140 ? 27.844 12.328 -4.746 1 36.12 140 GLU B CA 1
ATOM 2459 C C . GLU B 1 140 ? 27.016 11.047 -4.785 1 36.12 140 GLU B C 1
ATOM 2461 O O . GLU B 1 140 ? 26.719 10.523 -5.859 1 36.12 140 GLU B O 1
ATOM 2466 N N . ASP B 1 141 ? 26.953 10.148 -3.775 1 34.53 141 ASP B N 1
ATOM 2467 C CA . ASP B 1 141 ? 26.562 8.75 -3.65 1 34.53 141 ASP B CA 1
ATOM 2468 C C . ASP B 1 141 ? 25.047 8.617 -3.469 1 34.53 141 ASP B C 1
ATOM 2470 O O . ASP B 1 141 ? 24.578 8.18 -2.416 1 34.53 141 ASP B O 1
ATOM 2474 N N . ALA B 1 142 ? 24.234 9.211 -4.078 1 29.7 142 ALA B N 1
ATOM 2475 C CA . ALA B 1 142 ? 22.812 9.5 -3.832 1 29.7 142 ALA B CA 1
ATOM 2476 C C . ALA B 1 142 ? 21.938 8.305 -4.184 1 29.7 142 ALA B C 1
ATOM 2478 O O . ALA B 1 142 ? 20.812 8.195 -3.713 1 29.7 142 ALA B O 1
ATOM 2479 N N . LYS B 1 143 ? 22.219 7.57 -5.254 1 35.75 143 LYS B N 1
ATOM 2480 C CA . LYS B 1 143 ? 21.406 6.406 -5.59 1 35.75 143 LYS B CA 1
ATOM 2481 C C . LYS B 1 143 ? 21.219 5.5 -4.375 1 35.75 143 LYS B C 1
ATOM 2483 O O . LYS B 1 143 ? 20.125 4.969 -4.152 1 35.75 143 LYS B O 1
ATOM 2488 N N . LEU B 1 144 ? 22.328 5.277 -3.742 1 35.31 144 LEU B N 1
ATOM 2489 C CA . LEU B 1 144 ? 22.406 4.34 -2.627 1 35.31 144 LEU B CA 1
ATOM 2490 C C . LEU B 1 144 ? 21.734 4.922 -1.383 1 35.31 144 LEU B C 1
ATOM 2492 O O . LEU B 1 144 ? 21.156 4.184 -0.586 1 35.31 144 LEU B O 1
ATOM 2496 N N . ALA B 1 145 ? 21.812 6.184 -1.25 1 34.81 145 ALA B N 1
ATOM 2497 C CA . ALA B 1 145 ? 21.453 6.824 0.015 1 34.81 145 ALA B CA 1
ATOM 2498 C C . ALA B 1 145 ? 19.953 6.816 0.235 1 34.81 145 ALA B C 1
ATOM 2500 O O . ALA B 1 145 ? 19.484 6.676 1.367 1 34.81 145 ALA B O 1
ATOM 2501 N N . LEU B 1 146 ? 19.219 7.098 -0.71 1 37.91 146 LEU B N 1
ATOM 2502 C CA . LEU B 1 146 ? 17.781 7.078 -0.513 1 37.91 146 LEU B CA 1
ATOM 2503 C C . LEU B 1 146 ? 17.312 5.691 -0.077 1 37.91 146 LEU B C 1
ATOM 2505 O O . LEU B 1 146 ? 16.344 5.57 0.677 1 37.91 146 LEU B O 1
ATOM 2509 N N . ASN B 1 147 ? 18.016 4.582 -0.619 1 40.62 147 ASN B N 1
ATOM 2510 C CA . ASN B 1 147 ? 17.641 3.213 -0.277 1 40.62 147 ASN B CA 1
ATOM 2511 C C . ASN B 1 147 ? 17.812 2.947 1.218 1 40.62 147 ASN B C 1
ATOM 2513 O O . ASN B 1 147 ? 17.109 2.098 1.778 1 40.62 147 ASN B O 1
ATOM 2517 N N . LYS B 1 148 ? 18.812 3.807 1.786 1 40.62 148 LYS B N 1
ATOM 2518 C CA . LYS B 1 148 ? 19.172 3.529 3.172 1 40.62 148 LYS B CA 1
ATOM 2519 C C . LYS B 1 148 ? 18.516 4.527 4.125 1 40.62 148 LYS B C 1
ATOM 2521 O O . LYS B 1 148 ? 18.688 4.426 5.344 1 40.62 148 LYS B O 1
ATOM 2526 N N . ARG B 1 149 ? 17.891 5.562 3.586 1 39.97 149 ARG B N 1
ATOM 2527 C CA . ARG B 1 149 ? 17.234 6.488 4.5 1 39.97 149 ARG B CA 1
ATOM 2528 C C . ARG B 1 149 ? 15.727 6.531 4.242 1 39.97 149 ARG B C 1
ATOM 2530 O O . ARG B 1 149 ? 15.289 6.664 3.098 1 39.97 149 ARG B O 1
ATOM 2537 N N . GLY B 1 150 ? 15.039 5.867 5.086 1 43.06 150 GLY B N 1
ATOM 2538 C CA . GLY B 1 150 ? 13.594 5.949 5.059 1 43.06 150 GLY B CA 1
ATOM 2539 C C . GLY B 1 150 ? 13.062 7.352 5.309 1 43.06 150 GLY B C 1
ATOM 2540 O O . GLY B 1 150 ? 13.602 8.078 6.152 1 43.06 150 GLY B O 1
ATOM 2541 N N . ILE B 1 151 ? 12.547 8.094 4.371 1 41.31 151 ILE B N 1
ATOM 2542 C CA . ILE B 1 151 ? 11.82 9.336 4.602 1 41.31 151 ILE B CA 1
ATOM 2543 C C . ILE B 1 151 ? 10.344 9.039 4.852 1 41.31 151 ILE B C 1
ATOM 2545 O O . ILE B 1 151 ? 9.727 8.281 4.102 1 41.31 151 ILE B O 1
ATOM 2549 N N . ALA B 1 152 ? 9.953 9.312 6.109 1 46.06 152 ALA B N 1
ATOM 2550 C CA . ALA B 1 152 ? 8.531 9.227 6.422 1 46.06 152 ALA B CA 1
ATOM 2551 C C . ALA B 1 152 ? 7.828 10.555 6.164 1 46.06 152 ALA B C 1
ATOM 2553 O O . ALA B 1 152 ? 8.383 11.617 6.43 1 46.06 152 ALA B O 1
ATOM 2554 N N . PHE B 1 153 ? 6.859 10.602 5.344 1 47.81 153 PHE B N 1
ATOM 2555 C CA . PHE B 1 153 ? 6.062 11.781 5.012 1 47.81 153 PHE B CA 1
ATOM 2556 C C . PHE B 1 153 ? 4.703 11.727 5.691 1 47.81 153 PHE B C 1
ATOM 2558 O O . PHE B 1 153 ? 4.133 10.648 5.871 1 47.81 153 PHE B O 1
ATOM 2565 N N . ALA B 1 154 ? 4.383 12.828 6.371 1 50.88 154 ALA B N 1
ATOM 2566 C CA . ALA B 1 154 ? 3.02 12.945 6.879 1 50.88 154 ALA B CA 1
ATOM 2567 C C . ALA B 1 154 ? 2.434 14.32 6.559 1 50.88 154 ALA B C 1
ATOM 2569 O O . ALA B 1 154 ? 3.172 15.297 6.406 1 50.88 154 ALA B O 1
ATOM 2570 N N . VAL B 1 155 ? 1.251 14.32 6.016 1 46.47 155 VAL B N 1
ATOM 2571 C CA . VAL B 1 155 ? 0.521 15.547 5.688 1 46.47 155 VAL B CA 1
ATOM 2572 C C . VAL B 1 155 ? -0.482 15.859 6.797 1 46.47 155 VAL B C 1
ATOM 2574 O O . VAL B 1 155 ? -1.162 14.961 7.301 1 46.47 155 VAL B O 1
ATOM 2577 N N . ALA B 1 156 ? -0.366 16.859 7.418 1 44.78 156 ALA B N 1
ATOM 2578 C CA . ALA B 1 156 ? -1.441 17.344 8.281 1 44.78 156 ALA B CA 1
ATOM 2579 C C . ALA B 1 156 ? -2.24 18.453 7.586 1 44.78 156 ALA B C 1
ATOM 2581 O O . ALA B 1 156 ? -1.74 19.562 7.391 1 44.78 156 ALA B O 1
ATOM 2582 N N . PRO B 1 157 ? -3.295 17.984 6.832 1 44.31 157 PRO B N 1
ATOM 2583 C CA . PRO B 1 157 ? -4.113 19.109 6.363 1 44.31 157 PRO B CA 1
ATOM 2584 C C . PRO B 1 157 ? -4.625 19.984 7.508 1 44.31 157 PRO B C 1
ATOM 2586 O O . PRO B 1 157 ? -5.023 19.453 8.555 1 44.31 157 PRO B O 1
ATOM 2589 N N . PHE B 1 158 ? -4.098 21.125 7.688 1 41.94 158 PHE B N 1
ATOM 2590 C CA . PHE B 1 158 ? -4.633 22.062 8.656 1 41.94 158 PHE B CA 1
ATOM 2591 C C . PHE B 1 158 ? -5.664 22.984 8.008 1 41.94 158 PHE B C 1
ATOM 2593 O O . PHE B 1 158 ? -5.418 23.547 6.938 1 41.94 158 PHE B O 1
ATOM 2600 N N . CYS B 1 159 ? -6.898 22.594 8.156 1 37.56 159 CYS B N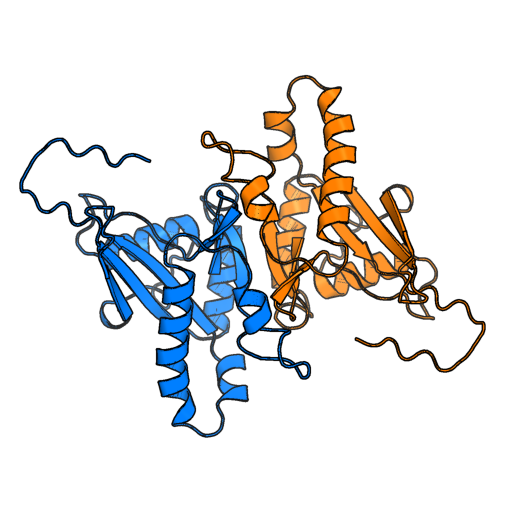 1
ATOM 2601 C CA . CYS B 1 159 ? -7.883 23.641 7.855 1 37.56 159 CYS B CA 1
ATOM 2602 C C . CYS B 1 159 ? -7.754 24.812 8.812 1 37.56 159 CYS B C 1
ATOM 2604 O O . CYS B 1 159 ? -7.902 24.656 10.023 1 37.56 159 CYS B O 1
ATOM 2606 N N . HIS B 1 160 ? -6.941 25.688 8.523 1 33.44 160 HIS B N 1
ATOM 2607 C CA . HIS B 1 160 ? -7.164 26.906 9.289 1 33.44 160 HIS B CA 1
ATOM 2608 C C . HIS B 1 160 ? -8.539 27.5 8.984 1 33.44 160 HIS B C 1
ATOM 2610 O O . HIS B 1 160 ? -8.828 27.844 7.832 1 33.44 160 HIS B 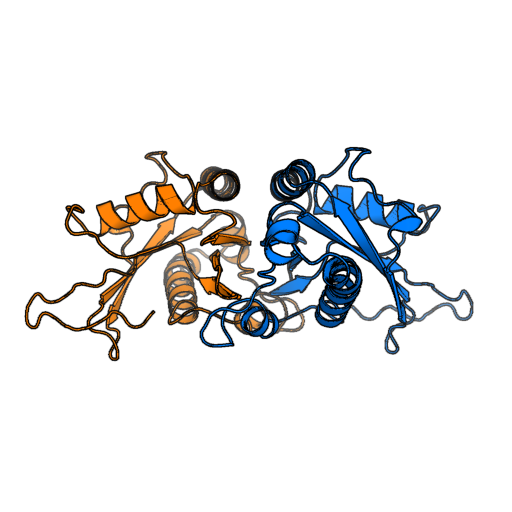O 1
ATOM 2616 N N . THR B 1 161 ? -9.602 26.984 9.531 1 32.81 161 THR B N 1
ATOM 2617 C CA . THR B 1 161 ? -10.766 27.844 9.5 1 32.81 161 THR B CA 1
ATOM 2618 C C . THR B 1 161 ? -10.383 29.281 9.875 1 32.81 161 THR B C 1
ATOM 2620 O O . THR B 1 161 ? -9.852 29.531 10.953 1 32.81 161 THR B O 1
ATOM 2623 N N . TYR B 1 162 ? -9.938 30.109 8.922 1 29.5 162 TYR B N 1
ATOM 2624 C CA . TYR B 1 162 ? -10.133 31.516 9.281 1 29.5 162 TYR B CA 1
ATOM 2625 C C . TYR B 1 162 ? -11.484 31.719 9.961 1 29.5 162 TYR B C 1
ATOM 2627 O O . TYR B 1 162 ? -12.516 31.266 9.461 1 29.5 162 TYR B O 1
ATOM 2635 N N . ARG B 1 163 ? -11.555 31.844 11.273 1 30.97 163 ARG B N 1
ATOM 2636 C CA . ARG B 1 163 ? -12.703 32.281 12.047 1 30.97 163 ARG B CA 1
ATOM 2637 C C . ARG B 1 163 ? -13.477 33.375 11.297 1 30.97 163 ARG B C 1
ATOM 2639 O O . ARG B 1 163 ? -14.273 34.094 11.898 1 30.97 163 ARG B O 1
ATOM 2646 N N . ASN B 1 164 ? -13.234 33.906 10.102 1 29.22 164 ASN B N 1
ATOM 2647 C CA . ASN B 1 164 ? -14.453 34.719 9.945 1 29.22 164 ASN B CA 1
ATOM 2648 C C . ASN B 1 164 ? -15.695 33.812 9.922 1 29.22 164 ASN B C 1
ATOM 2650 O O . ASN B 1 164 ? -16.562 33.938 10.797 1 29.22 164 ASN B O 1
ATOM 2654 N N . ASN B 1 165 ? -16.484 33.719 8.609 1 27.58 165 ASN B N 1
ATOM 2655 C CA . ASN B 1 165 ? -17.875 33.312 8.492 1 27.58 165 ASN B CA 1
ATOM 2656 C C . ASN B 1 165 ? -18.047 31.812 8.75 1 27.58 165 ASN B C 1
ATOM 2658 O O . ASN B 1 165 ? -17.172 31.016 8.398 1 27.58 165 ASN B O 1
ATOM 2662 N N . ALA B 1 166 ? -19.109 31.266 9.711 1 27.11 166 ALA B N 1
ATOM 2663 C CA . ALA B 1 166 ? -19.781 30.094 10.258 1 27.11 166 ALA B CA 1
ATOM 2664 C C . ALA B 1 166 ? -19.797 28.953 9.242 1 27.11 166 ALA B C 1
ATOM 2666 O O . ALA B 1 166 ? -19.562 27.797 9.602 1 27.11 166 ALA B O 1
ATOM 2667 N N . ASN B 1 167 ? -20.5 28.922 8.094 1 23.86 167 ASN B N 1
ATOM 2668 C CA . ASN B 1 167 ? -21.25 27.875 7.395 1 23.86 167 ASN B CA 1
ATOM 2669 C C . ASN B 1 167 ? -20.344 27 6.543 1 23.86 167 ASN B C 1
ATOM 2671 O O . ASN B 1 167 ? -20.781 26.375 5.582 1 23.86 167 ASN B O 1
ATOM 2675 N N . MET B 1 168 ? -19.078 27.266 6.41 1 24.38 168 MET B N 1
ATOM 2676 C CA . MET B 1 168 ? -18.516 26.641 5.223 1 24.38 168 MET B CA 1
ATOM 2677 C C . MET B 1 168 ? -18.234 25.156 5.465 1 24.38 168 MET B C 1
ATOM 2679 O O . MET B 1 168 ? -17.5 24.797 6.379 1 24.38 168 MET B O 1
ATOM 2683 N N . ARG B 1 169 ? -19.219 24.328 5.242 1 23.42 169 ARG B N 1
ATOM 2684 C CA . ARG B 1 169 ? -19.266 22.875 5.246 1 23.42 169 ARG B CA 1
ATOM 2685 C C . ARG B 1 169 ? -18.109 22.281 4.438 1 23.42 169 ARG B C 1
ATOM 2687 O O . ARG B 1 169 ? -17.844 22.734 3.324 1 23.42 169 ARG B O 1
ATOM 2694 N N . CYS B 1 170 ? -17.156 21.922 5.129 1 25.05 170 CYS B N 1
ATOM 2695 C CA . CYS B 1 170 ? -16.016 21.172 4.598 1 25.05 170 CYS B CA 1
ATOM 2696 C C . CYS B 1 170 ? -16.484 20.094 3.635 1 25.05 170 CYS B C 1
ATOM 2698 O O . CYS B 1 170 ? -17.281 19.234 4.004 1 25.05 170 CYS B O 1
ATOM 2700 N N . THR B 1 171 ? -16.922 20.516 2.492 1 22.66 171 THR B N 1
ATOM 2701 C CA . THR B 1 171 ? -17.297 19.5 1.515 1 22.66 171 THR B CA 1
ATOM 2702 C C . THR B 1 171 ? -16.234 18.422 1.412 1 22.66 171 THR B C 1
ATOM 2704 O O . THR B 1 171 ? -15.047 18.719 1.225 1 22.66 171 THR B O 1
ATOM 2707 N N . ASN B 1 172 ? -16.344 17.312 2.266 1 20.06 172 ASN B N 1
ATOM 2708 C CA . ASN B 1 172 ? -15.664 16.031 2.08 1 20.06 172 ASN B CA 1
ATOM 2709 C C . ASN B 1 172 ? -15.68 15.594 0.618 1 20.06 172 ASN B C 1
ATOM 2711 O O . ASN B 1 172 ? -16.688 15.734 -0.066 1 20.06 172 ASN B O 1
#

pLDDT: mean 77.35, std 23.29, range [19.06, 97.62]

Organism: Clonorchis sinensis (NCBI:txid79923)